Protein AF-A0ABD0KZR1-F1 (afdb_monomer_lite)

InterPro domains:
  IPR027417 P-loop containing nucleoside triphosphate hydrolase [G3DSA:3.40.50.300] (2-208)
  IPR027417 P-loop containing nucleoside triphosphate hydrolase [SSF52540] (37-206)
  IPR051135 Gal/GlcNAc/GalNAc Sulfotransferase [PTHR10704] (29-219)

Foldseek 3Di:
DDDPQCPQLVVQCVVPPDDVSNVVSVCSNVVVQVVDPDDDDDDDPDALVNVLVVVVVDVLAAEEAEAADLLLVLVLCCVVPVDPVVCLLVVLLVVQVRLLRSLVSLVVCCVVRPLRYAYAYLLVCLVPVQVVVCLVCVSNVHDCDPVNSVVSCQQADCLDDDPPSPDSRDNRSNCSSLVSLVVDDLVSLVSSCVSNVSVCLQQFADRDPDNVLSNPSVRDRGDDQVPHPRHSD

pLDDT: mean 92.56, std 7.91, range [42.38, 98.69]

Structure (mmCIF, N/CA/C/O backbone):
data_AF-A0ABD0KZR1-F1
#
_entry.id   AF-A0ABD0KZR1-F1
#
loop_
_atom_site.group_PDB
_atom_site.id
_atom_site.type_symbol
_atom_site.label_atom_id
_atom_site.label_alt_id
_atom_site.label_comp_id
_atom_site.label_asym_id
_atom_site.label_entity_id
_atom_site.label_seq_id
_atom_site.pdbx_PDB_ins_code
_atom_site.Cartn_x
_atom_site.Cartn_y
_atom_site.Cartn_z
_atom_site.occupancy
_atom_site.B_iso_or_equiv
_atom_site.auth_seq_id
_atom_site.auth_comp_id
_atom_site.auth_asym_id
_atom_site.auth_atom_id
_atom_site.pdbx_PDB_model_num
ATOM 1 N N . MET A 1 1 ? 9.312 0.168 12.686 1.00 42.38 1 MET A N 1
ATOM 2 C CA . MET A 1 1 ? 9.085 0.781 14.011 1.00 42.38 1 MET A CA 1
ATOM 3 C C . MET A 1 1 ? 7.947 0.044 14.691 1.00 42.38 1 MET A C 1
ATOM 5 O O . MET A 1 1 ? 6.920 -0.154 14.053 1.00 42.38 1 MET A O 1
ATOM 9 N N . SER A 1 2 ? 8.150 -0.410 15.926 1.00 53.56 2 SER A N 1
ATOM 10 C CA . SER A 1 2 ? 7.080 -0.908 16.798 1.00 53.56 2 SER A CA 1
ATOM 11 C C . SER A 1 2 ? 6.334 0.281 17.405 1.00 53.56 2 SER A C 1
ATOM 13 O O . SER A 1 2 ? 6.979 1.250 17.807 1.00 53.56 2 SER A O 1
ATOM 15 N N . SER A 1 3 ? 5.004 0.211 17.486 1.00 68.44 3 SER A N 1
ATOM 16 C CA . SER A 1 3 ? 4.207 1.209 18.211 1.00 68.44 3 SER A CA 1
ATOM 17 C C . SER A 1 3 ? 4.672 1.292 19.667 1.00 68.44 3 SER A C 1
ATOM 19 O O . SER A 1 3 ? 5.009 0.259 20.256 1.00 68.44 3 SER A O 1
ATOM 21 N N . GLU A 1 4 ? 4.647 2.479 20.274 1.00 75.44 4 GLU A N 1
ATOM 22 C CA . GLU A 1 4 ? 4.932 2.636 21.707 1.00 75.44 4 GLU A CA 1
ATOM 23 C C . GLU A 1 4 ? 4.040 1.736 22.561 1.00 75.44 4 GLU A C 1
ATOM 25 O O . GLU A 1 4 ? 4.525 1.064 23.469 1.00 75.44 4 GLU A O 1
ATOM 30 N N . THR A 1 5 ? 2.774 1.594 22.159 1.00 76.81 5 THR A N 1
ATOM 31 C CA . THR A 1 5 ? 1.780 0.724 22.805 1.00 76.81 5 THR A CA 1
ATOM 32 C C . THR A 1 5 ? 2.108 -0.770 22.724 1.00 76.81 5 THR A C 1
ATOM 34 O O . THR A 1 5 ? 1.522 -1.567 23.447 1.00 76.81 5 THR A O 1
ATOM 37 N N . THR A 1 6 ? 3.060 -1.170 21.874 1.00 85.31 6 THR A N 1
ATOM 38 C CA . THR A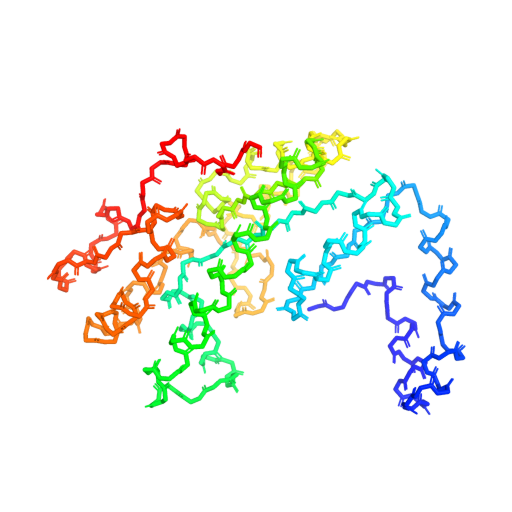 1 6 ? 3.496 -2.571 21.716 1.00 85.31 6 THR A CA 1
ATOM 39 C C . THR A 1 6 ? 4.868 -2.855 22.330 1.00 85.31 6 THR A C 1
ATOM 41 O O . THR A 1 6 ? 5.257 -4.020 22.413 1.00 85.31 6 THR A O 1
ATOM 44 N N . LYS A 1 7 ? 5.595 -1.828 22.804 1.00 88.31 7 LYS A N 1
ATOM 45 C CA . LYS A 1 7 ? 6.938 -1.983 23.396 1.00 88.31 7 LYS A CA 1
ATOM 46 C C . LYS A 1 7 ? 6.910 -2.916 24.611 1.00 88.31 7 LYS A C 1
ATOM 48 O O . LYS A 1 7 ? 7.727 -3.827 24.696 1.00 88.31 7 LYS A O 1
ATOM 53 N N . THR A 1 8 ? 5.940 -2.740 25.510 1.00 89.69 8 THR A N 1
ATOM 54 C CA . THR A 1 8 ? 5.793 -3.567 26.722 1.00 89.69 8 THR A CA 1
ATOM 55 C C . THR A 1 8 ? 5.528 -5.030 26.384 1.00 89.69 8 THR A C 1
ATOM 57 O O . THR A 1 8 ? 6.189 -5.916 26.928 1.00 89.69 8 THR A O 1
ATOM 60 N N . PHE A 1 9 ? 4.621 -5.283 25.436 1.00 91.12 9 PHE A N 1
ATOM 61 C CA . PHE A 1 9 ? 4.350 -6.633 24.949 1.00 91.12 9 PHE A CA 1
ATOM 62 C C . PHE A 1 9 ? 5.608 -7.270 24.356 1.00 91.12 9 PHE A C 1
ATOM 64 O O . PHE A 1 9 ? 5.956 -8.388 24.723 1.00 91.12 9 PHE A O 1
ATOM 71 N N . PHE A 1 10 ? 6.326 -6.545 23.493 1.00 90.12 10 PHE A N 1
ATOM 72 C CA . PHE A 1 10 ? 7.545 -7.048 22.863 1.00 90.12 10 PHE A CA 1
ATOM 73 C C . PHE A 1 10 ? 8.632 -7.389 23.891 1.00 90.12 10 PHE A C 1
ATOM 75 O O . PHE A 1 10 ? 9.218 -8.469 23.831 1.00 90.12 10 PHE A O 1
ATOM 82 N N . SER A 1 11 ? 8.863 -6.516 24.874 1.00 92.00 11 SER A N 1
ATOM 83 C CA . SER A 1 11 ? 9.823 -6.757 25.958 1.00 92.00 11 SER A CA 1
ATOM 84 C C . SER A 1 11 ? 9.442 -7.957 26.827 1.00 92.00 11 SER A C 1
ATOM 86 O O . SER A 1 11 ? 10.320 -8.712 27.242 1.00 92.00 11 SER A O 1
ATOM 88 N N . CYS A 1 12 ? 8.147 -8.154 27.089 1.00 92.38 12 CYS A N 1
ATOM 89 C CA . CYS A 1 12 ? 7.644 -9.328 27.796 1.00 92.38 12 CYS A CA 1
ATOM 90 C C . CYS A 1 12 ? 7.861 -10.607 26.969 1.00 92.38 12 CYS A C 1
ATOM 92 O O . CYS A 1 12 ? 8.470 -11.560 27.456 1.00 92.38 12 CYS A O 1
ATOM 94 N N . PHE A 1 13 ? 7.439 -10.602 25.701 1.00 92.62 13 PHE A N 1
ATOM 95 C CA . PHE A 1 13 ? 7.532 -11.757 24.806 1.00 92.62 13 PHE A CA 1
ATOM 96 C C . PHE A 1 13 ? 8.983 -12.176 24.550 1.00 92.62 13 PHE A C 1
ATOM 98 O O . PHE A 1 13 ? 9.292 -13.362 24.557 1.00 92.62 13 PHE A O 1
ATOM 105 N N . LYS A 1 14 ? 9.910 -11.220 24.408 1.00 92.75 14 LYS A N 1
ATOM 106 C CA . LYS A 1 14 ? 11.339 -11.516 24.219 1.00 92.75 14 LYS A CA 1
ATOM 107 C C . LYS A 1 14 ? 11.925 -12.357 25.364 1.00 92.75 14 LYS A C 1
ATOM 109 O O . LYS A 1 14 ? 12.832 -13.145 25.128 1.00 92.75 14 LYS A O 1
ATOM 114 N N . LYS A 1 15 ? 11.405 -12.208 26.588 1.00 93.44 15 LYS A N 1
ATOM 115 C CA . LYS A 1 15 ? 11.825 -12.989 27.766 1.00 93.44 15 LYS A CA 1
ATOM 116 C C . LYS A 1 15 ? 11.142 -14.358 27.857 1.00 93.44 15 LYS A C 1
ATOM 118 O O . LYS A 1 15 ? 11.599 -15.209 28.609 1.00 93.44 15 LYS A O 1
ATOM 123 N N . ARG A 1 16 ? 10.024 -14.550 27.151 1.00 91.75 16 ARG A N 1
ATOM 124 C CA . ARG A 1 16 ? 9.188 -15.757 27.181 1.00 91.75 16 ARG A CA 1
ATOM 125 C C . ARG A 1 16 ? 8.715 -16.063 25.754 1.00 91.75 16 ARG A C 1
ATOM 127 O O . ARG A 1 16 ? 7.573 -15.752 25.415 1.00 91.75 16 ARG A O 1
ATOM 134 N N . PRO A 1 17 ? 9.585 -16.596 24.883 1.00 88.75 17 PRO A N 1
ATOM 135 C CA . PRO A 1 17 ? 9.194 -16.902 23.515 1.00 88.75 17 PRO A CA 1
ATOM 136 C C . PRO A 1 17 ? 8.180 -18.056 23.470 1.00 88.75 17 PRO A C 1
ATOM 138 O O . PRO A 1 17 ? 8.085 -18.871 24.387 1.00 88.75 17 PRO A O 1
ATOM 141 N N . GLY A 1 18 ? 7.418 -18.130 22.380 1.00 90.94 18 GLY A N 1
ATOM 142 C CA . GLY A 1 18 ? 6.419 -19.176 22.151 1.00 90.94 18 GLY A CA 1
ATOM 143 C C . GLY A 1 18 ? 4.992 -18.804 22.570 1.00 90.94 18 GLY A C 1
ATOM 144 O O . GLY A 1 18 ? 4.694 -17.678 22.980 1.00 90.94 18 GLY A O 1
ATOM 145 N N . ILE A 1 19 ? 4.081 -19.766 22.415 1.00 91.75 19 ILE A N 1
ATOM 146 C CA . ILE A 1 19 ? 2.631 -19.557 22.572 1.00 91.75 19 ILE A CA 1
ATOM 147 C C . ILE A 1 19 ? 2.275 -19.209 24.021 1.00 91.75 19 ILE A C 1
ATOM 149 O O . ILE A 1 19 ? 1.583 -18.222 24.257 1.00 91.75 19 ILE A O 1
ATOM 153 N N . SER A 1 20 ? 2.797 -19.962 24.993 1.00 91.19 20 SER A N 1
ATOM 154 C CA . SER A 1 20 ? 2.537 -19.716 26.420 1.00 91.19 20 SER A CA 1
ATOM 155 C C . SER A 1 20 ? 2.978 -18.310 26.847 1.00 91.19 20 SER A C 1
ATOM 157 O O . SER A 1 20 ? 2.223 -17.569 27.477 1.00 91.19 20 SER A O 1
ATOM 159 N N . GLY A 1 21 ? 4.162 -17.878 26.407 1.00 91.19 21 GLY A N 1
ATOM 160 C CA . GLY A 1 21 ? 4.643 -16.528 26.678 1.00 91.19 21 GLY A CA 1
ATOM 161 C C . GLY A 1 21 ? 3.848 -15.441 25.957 1.00 91.19 21 GLY A C 1
ATOM 162 O O . GLY A 1 21 ? 3.567 -14.402 26.546 1.00 91.19 21 GLY A O 1
ATOM 163 N N . THR A 1 22 ? 3.386 -15.697 24.729 1.00 91.56 22 THR A N 1
ATOM 164 C CA . THR A 1 22 ? 2.463 -14.794 24.021 1.00 91.56 22 THR A CA 1
ATOM 165 C C . THR A 1 22 ? 1.181 -14.592 24.821 1.00 91.56 22 THR A C 1
ATOM 167 O O . THR A 1 22 ? 0.786 -13.449 25.043 1.00 91.56 22 THR A O 1
ATOM 170 N N . LEU A 1 23 ? 0.561 -15.675 25.300 1.00 93.56 23 LEU A N 1
ATOM 171 C CA . LEU A 1 23 ? -0.659 -15.615 26.108 1.00 93.56 23 LEU A CA 1
ATOM 172 C C . LEU A 1 23 ? -0.425 -14.871 27.426 1.00 93.56 23 LEU A C 1
ATOM 174 O O . LEU A 1 23 ? -1.216 -13.999 27.781 1.00 93.56 23 LEU A O 1
ATOM 178 N N . ALA A 1 24 ? 0.694 -15.136 28.103 1.00 93.81 24 ALA A N 1
ATOM 179 C CA . ALA A 1 24 ? 1.058 -14.445 29.339 1.00 93.81 24 ALA A CA 1
ATOM 180 C C . ALA A 1 24 ? 1.308 -12.939 29.130 1.00 93.81 24 ALA A C 1
ATOM 182 O O . ALA A 1 24 ? 0.985 -12.128 29.996 1.00 93.81 24 ALA A O 1
ATOM 183 N N . CYS A 1 25 ? 1.870 -12.549 27.983 1.00 94.19 25 CYS A N 1
ATOM 184 C CA . CYS A 1 25 ? 2.185 -11.156 27.672 1.00 94.19 25 CYS A CA 1
ATOM 185 C C . CYS A 1 25 ? 1.011 -10.392 27.044 1.00 94.19 25 CYS A C 1
ATOM 187 O O . CYS A 1 25 ? 0.976 -9.161 27.127 1.00 94.19 25 CYS A O 1
ATOM 189 N N . LEU A 1 26 ? 0.036 -11.085 26.446 1.00 92.69 26 LEU A N 1
ATOM 190 C CA . LEU A 1 26 ? -1.098 -10.498 25.725 1.00 92.69 26 LEU A CA 1
ATOM 191 C C . LEU A 1 26 ? -1.873 -9.427 26.519 1.00 92.69 26 LEU A C 1
ATOM 193 O O . LEU A 1 26 ? -2.200 -8.397 25.921 1.00 92.69 26 LEU A O 1
ATOM 197 N N . PRO A 1 27 ? -2.125 -9.561 27.839 1.00 93.19 27 PRO A N 1
ATOM 198 C CA . PRO A 1 27 ? -2.822 -8.528 28.605 1.00 93.19 27 PRO A CA 1
ATOM 199 C C . PRO A 1 27 ? -2.171 -7.140 28.525 1.00 93.19 27 PRO A C 1
ATOM 201 O O . PRO A 1 27 ? -2.887 -6.139 28.559 1.00 93.19 27 PRO A O 1
ATOM 204 N N . SER A 1 28 ? -0.841 -7.071 28.367 1.00 91.69 28 SER A N 1
ATOM 205 C CA . SER A 1 28 ? -0.089 -5.806 28.292 1.00 91.69 28 SER A CA 1
ATOM 206 C C . SER A 1 28 ? -0.425 -4.959 27.061 1.00 91.69 28 SER A C 1
ATOM 208 O O . SER A 1 28 ? -0.275 -3.742 27.108 1.00 91.69 28 SER A O 1
ATOM 210 N N . VAL A 1 29 ? -0.918 -5.579 25.983 1.00 91.50 29 VAL A N 1
ATOM 211 C CA . VAL A 1 29 ? -1.388 -4.880 24.776 1.00 91.50 29 VAL A CA 1
ATOM 212 C C . VAL A 1 29 ? -2.914 -4.913 24.654 1.00 91.50 29 VAL A C 1
ATOM 214 O O . VAL A 1 29 ? -3.516 -3.947 24.193 1.00 91.50 29 VAL A O 1
ATOM 217 N N . ALA A 1 30 ? -3.569 -5.979 25.128 1.00 91.12 30 ALA A N 1
ATOM 218 C CA . ALA A 1 30 ? -5.017 -6.131 25.020 1.00 91.12 30 ALA A CA 1
ATOM 219 C C . ALA A 1 30 ? -5.790 -5.116 25.876 1.00 91.12 30 ALA A C 1
ATOM 221 O O . ALA A 1 30 ? -6.785 -4.569 25.409 1.00 91.12 30 ALA A O 1
ATOM 222 N N . ARG A 1 31 ? -5.340 -4.831 27.108 1.00 90.81 31 ARG A N 1
ATOM 223 C CA . ARG A 1 31 ? -5.998 -3.847 27.989 1.00 90.81 31 ARG A CA 1
ATOM 224 C C . ARG A 1 31 ? -6.017 -2.431 27.394 1.00 90.81 31 ARG A C 1
ATOM 226 O O . ARG A 1 31 ? -7.115 -1.900 27.241 1.00 90.81 31 ARG A O 1
ATOM 233 N N . PRO A 1 32 ? -4.874 -1.824 27.006 1.00 90.75 32 PRO A N 1
ATOM 234 C CA . PRO A 1 32 ? -4.895 -0.492 26.403 1.00 90.75 32 PRO A CA 1
ATOM 235 C C . PRO A 1 32 ? -5.628 -0.474 25.056 1.00 90.75 32 PRO A C 1
ATOM 237 O O . PRO A 1 32 ? -6.304 0.502 24.757 1.00 90.75 32 PRO A O 1
ATOM 240 N N . CYS A 1 33 ? -5.563 -1.557 24.272 1.00 90.00 33 CYS A N 1
ATOM 241 C CA . CYS A 1 33 ? -6.327 -1.680 23.029 1.00 90.00 33 CYS A CA 1
ATOM 242 C C . CYS A 1 33 ? -7.845 -1.627 23.270 1.00 90.00 33 CYS A C 1
ATOM 244 O O . CYS A 1 33 ? -8.538 -0.876 22.592 1.00 90.00 33 CYS A O 1
ATOM 246 N N . ARG A 1 34 ? -8.361 -2.361 24.266 1.00 90.06 34 ARG A N 1
ATOM 247 C CA . ARG A 1 34 ? -9.795 -2.353 24.612 1.00 90.06 34 ARG A CA 1
ATOM 248 C C . ARG A 1 34 ? -10.264 -1.025 25.207 1.00 90.06 34 ARG A C 1
ATOM 250 O O . ARG A 1 34 ? -11.423 -0.672 25.034 1.00 90.06 34 ARG A O 1
ATOM 257 N N . ALA A 1 35 ? -9.387 -0.312 25.911 1.00 91.75 35 ALA A N 1
ATOM 258 C CA . ALA A 1 35 ? -9.699 0.993 26.491 1.00 91.75 35 ALA A CA 1
ATOM 259 C C . ALA A 1 35 ? -9.632 2.145 25.468 1.00 91.75 35 ALA A C 1
ATOM 261 O O . ALA A 1 35 ? -10.157 3.230 25.719 1.00 91.75 35 ALA A O 1
ATOM 262 N N . ALA A 1 36 ? -8.971 1.943 24.325 1.00 91.81 36 ALA A N 1
ATOM 263 C CA . ALA A 1 36 ? -8.816 2.973 23.310 1.00 91.81 36 ALA A CA 1
ATOM 264 C C . ALA A 1 36 ? -10.127 3.218 22.548 1.00 91.81 36 ALA A C 1
ATOM 266 O O . ALA A 1 36 ? -10.804 2.286 22.122 1.00 91.81 36 ALA A O 1
ATOM 267 N N . LYS A 1 37 ? -10.439 4.494 22.287 1.00 91.44 37 LYS A N 1
ATOM 268 C CA . LYS A 1 37 ? -11.583 4.885 21.441 1.00 91.44 37 LYS A CA 1
ATOM 269 C C . LYS A 1 37 ? -11.409 4.446 19.985 1.00 91.44 37 LYS A C 1
ATOM 271 O O . LYS A 1 37 ? -12.382 4.161 19.299 1.00 91.44 37 LYS A O 1
ATOM 276 N N . VAL A 1 38 ? -10.162 4.428 19.519 1.00 91.62 38 VAL A N 1
ATOM 277 C CA . VAL A 1 38 ? -9.772 4.050 18.161 1.00 91.62 38 VAL A CA 1
ATOM 278 C C . VAL A 1 38 ? -8.529 3.181 18.264 1.00 91.62 38 VAL A C 1
ATOM 280 O O . VAL A 1 38 ? -7.542 3.582 18.881 1.00 91.62 38 VAL A O 1
ATOM 283 N N . THR A 1 39 ? -8.565 2.010 17.635 1.00 92.94 39 THR A N 1
ATOM 284 C CA . THR A 1 39 ? -7.397 1.138 17.493 1.00 92.94 39 THR A CA 1
ATOM 285 C C . THR A 1 39 ? -7.037 1.034 16.018 1.00 92.94 39 THR A C 1
ATOM 287 O O . THR A 1 39 ? -7.884 0.698 15.195 1.00 92.94 39 THR A O 1
ATOM 290 N N . SER A 1 40 ? -5.771 1.280 15.684 1.00 92.56 40 SER A N 1
ATOM 291 C CA . SER A 1 40 ? -5.224 1.016 14.355 1.00 92.56 40 SER A CA 1
ATOM 292 C C . SER A 1 40 ? -4.153 -0.068 14.435 1.00 92.56 40 SER A C 1
ATOM 294 O O . SER A 1 40 ? -3.307 -0.078 15.331 1.00 92.56 40 SER A O 1
ATOM 296 N N . VAL A 1 41 ? -4.193 -1.009 13.492 1.00 91.88 41 VAL A N 1
ATOM 297 C CA . VAL A 1 41 ? -3.214 -2.094 13.392 1.00 91.88 41 VAL A CA 1
ATOM 298 C C . VAL A 1 41 ? -2.654 -2.101 11.980 1.00 91.88 41 VAL A C 1
ATOM 300 O O . VAL A 1 41 ? -3.388 -2.263 11.010 1.00 91.88 41 VAL A O 1
ATOM 303 N N . LYS A 1 42 ? -1.336 -1.929 11.864 1.00 90.81 42 LYS A N 1
ATOM 304 C CA . LYS A 1 42 ? -0.616 -2.039 10.595 1.00 90.81 42 LYS A CA 1
ATOM 305 C C . LYS A 1 42 ? 0.075 -3.395 10.518 1.00 90.81 42 LYS A C 1
ATOM 307 O O . LYS A 1 42 ? 0.908 -3.711 11.365 1.00 90.81 42 LYS A O 1
ATOM 312 N N . THR A 1 43 ? -0.199 -4.151 9.462 1.00 90.44 43 THR A N 1
ATOM 313 C CA . THR A 1 43 ? 0.435 -5.444 9.180 1.00 90.44 43 THR A CA 1
ATOM 314 C C . THR A 1 43 ? 0.964 -5.472 7.743 1.00 90.44 43 THR A C 1
ATOM 316 O O . THR A 1 43 ? 0.452 -4.781 6.870 1.00 90.44 43 THR A O 1
ATOM 319 N N . ILE A 1 44 ? 2.042 -6.228 7.503 1.00 84.50 44 ILE A N 1
ATOM 320 C CA . ILE A 1 44 ? 2.673 -6.383 6.170 1.00 84.50 44 ILE A CA 1
ATOM 321 C C . ILE A 1 44 ? 2.594 -7.826 5.635 1.00 84.50 44 ILE A C 1
ATOM 323 O O . ILE A 1 44 ? 2.785 -8.081 4.450 1.00 84.50 44 ILE A O 1
ATOM 327 N N . ARG A 1 45 ? 2.290 -8.792 6.509 1.00 83.69 45 ARG A N 1
ATOM 328 C CA . ARG A 1 45 ? 2.137 -10.224 6.196 1.00 83.69 45 ARG A CA 1
ATOM 329 C C . ARG A 1 45 ? 0.734 -10.691 6.574 1.00 83.69 45 ARG A C 1
ATOM 331 O O . ARG A 1 45 ? 0.568 -11.621 7.352 1.00 83.69 45 ARG A O 1
ATOM 338 N N . PHE A 1 46 ? -0.257 -9.955 6.088 1.00 90.38 46 PHE A N 1
ATOM 339 C CA . PHE A 1 46 ? -1.666 -10.213 6.338 1.00 90.38 46 PHE A CA 1
ATOM 340 C C . PHE A 1 46 ? -2.407 -10.163 5.007 1.00 90.38 46 PHE A C 1
ATOM 342 O O . PHE A 1 46 ? -2.221 -9.215 4.245 1.00 90.38 46 PHE A O 1
ATOM 349 N N . PHE A 1 47 ? -3.170 -11.208 4.714 1.00 94.88 47 PHE A N 1
ATOM 350 C CA . PHE A 1 47 ? -3.908 -11.361 3.462 1.00 94.88 47 PHE A CA 1
ATOM 351 C C . PHE A 1 47 ? -5.344 -10.859 3.621 1.00 94.88 47 PHE A C 1
ATOM 353 O O . PHE A 1 47 ? -5.922 -10.934 4.712 1.00 94.88 47 PHE A O 1
ATOM 360 N N . MET A 1 48 ? -5.976 -10.443 2.527 1.00 96.38 48 MET A N 1
ATOM 361 C CA . MET A 1 48 ? -7.372 -9.997 2.546 1.00 96.38 48 MET A CA 1
ATOM 362 C C . MET A 1 48 ? -8.332 -11.115 2.965 1.00 96.38 48 MET A C 1
ATOM 364 O O . MET A 1 48 ? -9.326 -10.844 3.632 1.00 96.38 48 MET A O 1
ATOM 368 N N . LYS A 1 49 ? -7.983 -12.388 2.728 1.00 95.38 49 LYS A N 1
ATOM 369 C CA . LYS A 1 49 ? -8.745 -13.539 3.251 1.00 95.38 49 LYS A CA 1
ATOM 370 C C . LYS A 1 49 ? -8.768 -13.592 4.784 1.00 95.38 49 LYS A C 1
ATOM 372 O O . LYS A 1 49 ? -9.738 -14.051 5.378 1.00 95.38 49 LYS A O 1
ATOM 377 N N . GLN A 1 50 ? -7.710 -13.125 5.447 1.00 95.25 50 GLN A N 1
ATOM 378 C CA . GLN A 1 50 ? -7.688 -13.009 6.909 1.00 95.25 50 GLN A CA 1
ATOM 379 C C . GLN A 1 50 ? -8.462 -11.766 7.362 1.00 95.25 50 GLN A C 1
ATOM 381 O O . GLN A 1 50 ? -9.177 -11.821 8.361 1.00 95.25 50 GLN A O 1
ATOM 386 N N . ALA A 1 51 ? -8.381 -10.670 6.598 1.00 95.38 51 ALA A N 1
ATOM 387 C CA . ALA A 1 51 ? -9.186 -9.472 6.831 1.00 95.38 51 ALA A CA 1
ATOM 388 C C . ALA A 1 51 ? -10.689 -9.774 6.757 1.00 95.38 51 ALA A C 1
ATOM 390 O O . ALA A 1 51 ? -11.448 -9.273 7.581 1.00 95.38 51 ALA A O 1
ATOM 391 N N . ALA A 1 52 ? -11.101 -10.658 5.845 1.00 95.75 52 ALA A N 1
ATOM 392 C CA . ALA A 1 52 ? -12.476 -11.126 5.706 1.00 95.75 52 ALA A CA 1
ATOM 393 C C . ALA A 1 52 ? -13.050 -11.665 7.018 1.00 95.75 52 ALA A C 1
ATOM 395 O O . ALA A 1 52 ? -14.187 -11.354 7.364 1.00 95.75 52 ALA A O 1
ATOM 396 N N . LYS A 1 53 ? -12.250 -12.434 7.769 1.00 95.69 53 LYS A N 1
ATOM 397 C CA . LYS A 1 53 ? -12.655 -12.951 9.077 1.00 95.69 53 LYS A CA 1
ATOM 398 C C . LYS A 1 53 ? -12.892 -11.814 10.071 1.00 95.69 53 LYS A C 1
ATOM 400 O O . LYS A 1 53 ? -13.938 -11.776 10.699 1.00 95.69 53 LYS A O 1
ATOM 405 N N . LEU A 1 54 ? -11.973 -10.851 10.152 1.00 95.00 54 LEU A N 1
ATOM 406 C CA . LEU A 1 54 ? -12.112 -9.706 11.062 1.00 95.00 54 LEU A CA 1
ATOM 407 C C . LEU A 1 54 ? -13.334 -8.843 10.731 1.00 95.00 54 LEU A C 1
ATOM 409 O O . LEU A 1 54 ? -14.070 -8.445 11.626 1.00 95.00 54 LEU A O 1
ATOM 413 N N . VAL A 1 55 ? -13.558 -8.568 9.444 1.00 96.12 55 VAL A N 1
ATOM 414 C CA . VAL A 1 55 ? -14.704 -7.773 8.984 1.00 96.12 55 VAL A CA 1
ATOM 415 C C . VAL A 1 55 ? -16.021 -8.503 9.265 1.00 96.12 55 VAL A C 1
ATOM 417 O O . VAL A 1 55 ? -16.998 -7.862 9.650 1.00 96.12 55 VAL A O 1
ATOM 420 N N . LYS A 1 56 ? -16.053 -9.832 9.114 1.00 95.81 56 LYS A N 1
ATOM 421 C CA . LYS A 1 56 ? -17.233 -10.652 9.412 1.00 95.81 56 LYS A CA 1
ATOM 422 C C . LYS A 1 56 ? -17.534 -10.724 10.913 1.00 95.81 56 LYS A C 1
ATOM 424 O O . LYS A 1 56 ? -18.697 -10.626 11.286 1.00 95.81 56 LYS A O 1
ATOM 429 N N . ASP A 1 57 ? -16.505 -10.898 11.739 1.00 96.44 57 ASP A N 1
ATOM 430 C CA . ASP A 1 57 ? -16.660 -11.177 13.171 1.00 96.44 57 ASP A CA 1
ATOM 431 C C . ASP A 1 57 ? -16.949 -9.911 13.998 1.00 96.44 57 ASP A C 1
ATOM 433 O O . ASP A 1 57 ? -17.626 -9.989 15.021 1.00 96.44 57 ASP A O 1
ATOM 437 N N . ASP A 1 58 ? -16.466 -8.739 13.570 1.00 94.81 58 ASP A N 1
ATOM 438 C CA . ASP A 1 58 ? -16.698 -7.470 14.268 1.00 94.81 58 ASP A CA 1
ATOM 439 C C . ASP A 1 58 ? -17.190 -6.396 13.287 1.00 94.81 58 ASP A C 1
ATOM 441 O O . ASP A 1 58 ? -16.410 -5.970 12.432 1.00 94.81 58 ASP A O 1
ATOM 445 N N . PRO A 1 59 ? -18.438 -5.893 13.407 1.00 93.56 59 PRO A N 1
ATOM 446 C CA . PRO A 1 59 ? -19.004 -4.891 12.503 1.00 93.56 59 PRO A CA 1
ATOM 447 C C . PRO A 1 59 ? -18.299 -3.526 12.549 1.00 93.56 59 PRO A C 1
ATOM 449 O O . PRO A 1 59 ? -18.458 -2.725 11.628 1.00 93.56 59 PRO A O 1
ATOM 452 N N . LYS A 1 60 ? -17.502 -3.247 13.585 1.00 93.50 60 LYS A N 1
ATOM 453 C CA . LYS A 1 60 ? -16.776 -1.977 13.746 1.00 93.50 60 LYS A CA 1
ATOM 454 C C . LYS A 1 60 ? -15.452 -1.954 12.987 1.00 93.50 60 LYS A C 1
ATOM 456 O O . LYS A 1 60 ? -14.883 -0.882 12.786 1.00 93.50 60 LYS A O 1
ATOM 461 N N . VAL A 1 61 ? -14.953 -3.111 12.546 1.00 96.00 61 VAL A N 1
ATOM 462 C CA . VAL A 1 61 ? -13.689 -3.190 11.805 1.00 96.00 61 VAL A CA 1
ATOM 463 C C . VAL A 1 61 ? -13.838 -2.529 10.435 1.00 96.00 61 VAL A C 1
ATOM 465 O O . VAL A 1 61 ? -14.760 -2.837 9.676 1.00 96.00 61 VAL A O 1
ATOM 468 N N . LYS A 1 62 ? -12.886 -1.660 10.100 1.00 97.12 62 LYS A N 1
ATOM 469 C CA . LYS A 1 62 ? -12.674 -1.130 8.752 1.00 97.12 62 LYS A CA 1
ATOM 470 C C . LYS A 1 62 ? -11.281 -1.520 8.271 1.00 97.12 62 LYS A C 1
ATOM 472 O O . LYS A 1 62 ? -10.339 -1.548 9.062 1.00 97.12 62 LYS A O 1
ATOM 477 N N . VAL A 1 63 ? -11.145 -1.825 6.984 1.00 97.25 63 VAL A N 1
ATOM 478 C CA . VAL A 1 63 ? -9.896 -2.307 6.381 1.00 97.25 63 VAL A CA 1
ATOM 479 C C . VAL A 1 63 ? -9.430 -1.340 5.303 1.00 97.25 63 VAL A C 1
ATOM 481 O O . VAL A 1 63 ? -10.151 -1.081 4.345 1.00 97.25 63 VAL A O 1
ATOM 484 N N . LEU A 1 64 ? -8.197 -0.850 5.435 1.00 97.00 64 LEU A N 1
ATOM 485 C CA . LEU A 1 64 ? -7.472 -0.189 4.353 1.00 97.00 64 LEU A CA 1
ATOM 486 C C . LEU A 1 64 ? -6.553 -1.212 3.672 1.00 97.00 64 LEU A C 1
ATOM 488 O O . LEU A 1 64 ? -5.541 -1.618 4.243 1.00 97.00 64 LEU A O 1
ATOM 492 N N . HIS A 1 65 ? -6.887 -1.601 2.447 1.00 97.12 65 HIS A N 1
ATOM 493 C CA . HIS A 1 65 ? -6.042 -2.410 1.575 1.00 97.12 65 HIS A CA 1
ATOM 494 C C . HIS A 1 65 ? -5.126 -1.486 0.757 1.00 97.12 65 HIS A C 1
ATOM 496 O O . HIS A 1 65 ? -5.538 -0.913 -0.252 1.00 97.12 65 HIS A O 1
ATOM 502 N N . LEU A 1 66 ? -3.892 -1.298 1.228 1.00 96.88 66 LEU A N 1
ATOM 503 C CA . LEU A 1 66 ? -2.911 -0.427 0.580 1.00 96.88 66 LEU A CA 1
ATOM 504 C C . LEU A 1 66 ? -2.065 -1.211 -0.431 1.00 96.88 66 LEU A C 1
ATOM 506 O O . LEU A 1 66 ? -1.296 -2.095 -0.053 1.00 96.88 66 LEU A O 1
ATOM 510 N N . LEU A 1 67 ? -2.177 -0.837 -1.699 1.00 96.88 67 LEU A N 1
ATOM 511 C CA . LEU A 1 67 ? -1.400 -1.367 -2.814 1.00 96.88 67 LEU A CA 1
ATOM 512 C C . LEU A 1 67 ? -0.161 -0.506 -3.060 1.00 96.88 67 LEU A C 1
ATOM 514 O O . LEU A 1 67 ? -0.120 0.666 -2.691 1.00 96.88 67 LEU A O 1
ATOM 518 N N . ARG A 1 68 ? 0.845 -1.072 -3.716 1.00 97.12 68 ARG A N 1
ATOM 519 C CA . ARG A 1 68 ? 2.030 -0.350 -4.184 1.00 97.12 68 ARG A CA 1
ATOM 520 C C . ARG A 1 68 ? 2.483 -0.956 -5.503 1.00 97.12 68 ARG A C 1
ATOM 522 O O . ARG A 1 68 ? 2.288 -2.156 -5.702 1.00 97.12 68 ARG A O 1
ATOM 529 N N . ASP A 1 69 ? 3.116 -0.157 -6.361 1.00 98.38 69 ASP A N 1
ATOM 530 C CA . ASP A 1 69 ? 3.643 -0.632 -7.639 1.00 98.38 69 ASP A CA 1
ATOM 531 C C . ASP A 1 69 ? 4.518 -1.883 -7.413 1.00 98.38 69 ASP A C 1
ATOM 533 O O . ASP A 1 69 ? 5.452 -1.835 -6.593 1.00 98.38 69 ASP A O 1
ATOM 537 N N . PRO A 1 70 ? 4.230 -3.014 -8.086 1.00 98.38 70 PRO A N 1
ATOM 538 C CA . PRO A 1 70 ? 4.995 -4.247 -7.923 1.00 98.38 70 PRO A CA 1
ATOM 539 C C . PRO A 1 70 ? 6.498 -4.067 -8.138 1.00 98.38 70 PRO A C 1
ATOM 541 O O . PRO A 1 70 ? 7.292 -4.622 -7.380 1.00 98.38 70 PRO A O 1
ATOM 544 N N . ARG A 1 71 ? 6.911 -3.220 -9.086 1.00 98.38 71 ARG A N 1
ATOM 545 C CA . ARG A 1 71 ? 8.329 -2.970 -9.394 1.00 98.38 71 ARG A CA 1
ATOM 546 C C . ARG A 1 71 ? 9.020 -2.244 -8.249 1.00 98.38 71 ARG A C 1
ATOM 548 O O . ARG A 1 71 ? 10.095 -2.646 -7.799 1.00 98.38 71 ARG A O 1
ATOM 555 N N . GLY A 1 72 ? 8.369 -1.210 -7.718 1.00 97.25 72 GLY A N 1
ATOM 556 C CA . GLY A 1 72 ? 8.848 -0.487 -6.541 1.00 97.25 72 GLY A CA 1
ATOM 557 C C . GLY A 1 72 ? 8.866 -1.349 -5.278 1.00 97.25 72 GLY A C 1
ATOM 558 O O . GLY A 1 72 ? 9.785 -1.237 -4.461 1.00 97.25 72 GLY A O 1
ATOM 559 N N . THR A 1 73 ? 7.878 -2.232 -5.130 1.00 97.19 73 THR A N 1
ATOM 560 C CA . THR A 1 73 ? 7.760 -3.148 -3.991 1.00 97.19 73 THR A CA 1
ATOM 561 C C . THR A 1 73 ? 8.861 -4.194 -4.007 1.00 97.19 73 THR A C 1
ATOM 563 O O . THR A 1 73 ? 9.639 -4.253 -3.056 1.00 97.19 73 THR A O 1
ATOM 566 N N . LEU A 1 74 ? 9.002 -4.942 -5.101 1.00 97.94 74 LEU A N 1
ATOM 567 C CA . LEU A 1 74 ? 10.022 -5.979 -5.249 1.00 97.94 74 LEU A CA 1
ATOM 568 C C . LEU A 1 74 ? 11.429 -5.391 -5.109 1.00 97.94 74 LEU A C 1
ATOM 570 O O . LEU A 1 74 ? 12.257 -5.942 -4.381 1.00 97.94 74 LEU A O 1
ATOM 574 N N . ARG A 1 75 ? 11.699 -4.217 -5.706 1.00 96.75 75 ARG A N 1
ATOM 575 C CA . ARG A 1 75 ? 12.995 -3.539 -5.531 1.00 96.75 75 ARG A CA 1
ATOM 576 C C . ARG A 1 75 ? 13.267 -3.199 -4.067 1.00 96.75 75 ARG A C 1
ATOM 578 O O . ARG A 1 75 ? 14.388 -3.375 -3.588 1.00 96.75 75 ARG A O 1
ATOM 585 N N . SER A 1 76 ? 12.248 -2.720 -3.354 1.00 94.06 76 SER A N 1
ATOM 586 C CA . SER A 1 76 ? 12.344 -2.416 -1.926 1.00 94.06 76 SER A CA 1
ATOM 587 C C . SER A 1 76 ? 12.610 -3.676 -1.101 1.00 94.06 76 SER A C 1
ATOM 589 O O . SER A 1 76 ? 13.480 -3.644 -0.236 1.00 94.06 76 SER A O 1
ATOM 591 N N . GLN A 1 77 ? 11.907 -4.775 -1.369 1.00 94.88 77 GLN A N 1
ATOM 592 C CA . GLN A 1 77 ? 12.055 -6.044 -0.652 1.00 94.88 77 GLN A CA 1
ATOM 593 C C . GLN A 1 77 ? 13.451 -6.650 -0.832 1.00 94.88 77 GLN A C 1
ATOM 595 O O . GLN A 1 77 ? 14.095 -7.025 0.148 1.00 94.88 77 GLN A O 1
ATOM 600 N N . ALA A 1 78 ? 13.973 -6.651 -2.059 1.00 95.12 78 ALA A N 1
ATOM 601 C CA . ALA A 1 78 ? 15.332 -7.113 -2.325 1.00 95.12 78 ALA A CA 1
ATOM 602 C C . ALA A 1 78 ? 16.394 -6.252 -1.624 1.00 95.12 78 ALA A C 1
ATOM 604 O O . ALA A 1 78 ? 17.371 -6.782 -1.102 1.00 95.12 78 ALA A O 1
ATOM 605 N N . SER A 1 79 ? 16.184 -4.931 -1.530 1.00 92.44 79 SER A N 1
ATOM 606 C CA . SER A 1 79 ? 17.120 -4.029 -0.834 1.00 92.44 79 SER A CA 1
ATOM 607 C C . SER A 1 79 ? 17.234 -4.284 0.675 1.00 92.44 79 SER A C 1
ATOM 609 O O . SER A 1 79 ? 18.205 -3.862 1.297 1.00 92.44 79 SER A O 1
ATOM 611 N N . VAL A 1 80 ? 16.258 -4.982 1.264 1.00 91.06 80 VAL A N 1
ATOM 612 C CA . VAL A 1 80 ? 16.258 -5.382 2.680 1.00 91.06 80 VAL A CA 1
ATOM 613 C C . VAL A 1 80 ? 16.390 -6.897 2.859 1.00 91.06 80 VAL A C 1
ATOM 615 O O . VAL A 1 80 ? 16.069 -7.407 3.930 1.00 91.06 80 VAL A O 1
ATOM 618 N N . ALA A 1 81 ? 16.875 -7.596 1.827 1.00 92.44 81 ALA A N 1
ATOM 619 C CA . ALA A 1 81 ? 17.128 -9.034 1.817 1.00 92.44 81 ALA A CA 1
ATOM 620 C C . ALA A 1 81 ? 15.898 -9.915 2.126 1.00 92.44 81 ALA A C 1
ATOM 622 O O . ALA A 1 81 ? 16.045 -11.009 2.663 1.00 92.44 81 ALA A O 1
ATOM 623 N N . GLU A 1 82 ? 14.682 -9.476 1.767 1.00 90.12 82 GLU A N 1
ATOM 624 C CA . GLU A 1 82 ? 13.494 -10.348 1.835 1.00 90.12 82 GLU A CA 1
ATOM 625 C C . GLU A 1 82 ? 13.532 -11.467 0.782 1.00 90.12 82 GLU A C 1
ATOM 627 O O . GLU A 1 82 ? 12.986 -12.541 1.016 1.00 90.12 82 GLU A O 1
ATOM 632 N N . PHE A 1 83 ? 14.194 -11.233 -0.353 1.00 95.44 83 PHE A N 1
ATOM 633 C CA . PHE A 1 83 ? 14.529 -12.251 -1.349 1.00 95.44 83 PHE A CA 1
ATOM 634 C C . PHE A 1 83 ? 15.803 -11.844 -2.108 1.00 95.44 83 PHE A C 1
ATOM 636 O O . PHE A 1 83 ? 16.229 -10.685 -2.053 1.00 95.44 83 PHE A O 1
ATOM 643 N N . LYS A 1 84 ? 16.426 -12.791 -2.818 1.00 95.12 84 LYS A N 1
ATOM 644 C CA . LYS A 1 84 ? 17.596 -12.522 -3.670 1.00 95.12 84 LYS A CA 1
ATOM 645 C C . LYS A 1 84 ? 17.131 -12.018 -5.034 1.00 95.12 84 LYS A C 1
ATOM 647 O O . LYS A 1 84 ? 16.345 -12.698 -5.679 1.00 95.12 84 LYS A O 1
ATOM 652 N N . TRP A 1 85 ? 17.656 -10.887 -5.511 1.00 95.25 85 TRP A N 1
ATOM 653 C CA . TRP A 1 85 ? 17.229 -10.295 -6.793 1.00 95.25 85 TRP A CA 1
ATOM 654 C C . TRP A 1 85 ? 17.382 -11.244 -7.992 1.00 95.25 85 TRP A C 1
ATOM 656 O O . TRP A 1 85 ? 16.572 -11.195 -8.905 1.00 95.25 85 TRP A O 1
ATOM 666 N N . ASN A 1 86 ? 18.338 -12.176 -7.958 1.00 95.19 86 ASN A N 1
ATOM 667 C CA . ASN A 1 86 ? 18.489 -13.198 -9.002 1.00 95.19 86 ASN A CA 1
ATOM 668 C C . ASN A 1 86 ? 17.267 -14.132 -9.130 1.00 95.19 86 ASN A C 1
ATOM 670 O O . ASN A 1 86 ? 17.096 -14.759 -10.167 1.00 95.19 86 ASN A O 1
ATOM 674 N N . ASP A 1 87 ? 16.408 -14.210 -8.107 1.00 96.81 87 ASP A N 1
ATOM 675 C CA . ASP A 1 87 ? 15.149 -14.967 -8.121 1.00 96.81 87 ASP A CA 1
ATOM 676 C C . ASP A 1 87 ? 13.938 -14.096 -8.524 1.00 96.81 87 ASP A C 1
ATOM 678 O O . ASP A 1 87 ? 12.786 -14.426 -8.239 1.00 96.81 87 ASP A O 1
ATOM 682 N N . LEU A 1 88 ? 14.169 -12.943 -9.168 1.00 98.19 88 LEU A N 1
ATOM 683 C CA . LEU A 1 88 ? 13.127 -11.959 -9.478 1.00 98.19 88 LEU A CA 1
ATOM 684 C C . LEU A 1 88 ? 11.927 -12.559 -10.217 1.00 98.19 88 LEU A C 1
ATOM 686 O O . LEU A 1 88 ? 10.789 -12.195 -9.921 1.00 98.19 88 LEU A O 1
ATOM 690 N N . ASN A 1 89 ? 12.154 -13.466 -11.167 1.00 98.31 89 ASN A N 1
ATOM 691 C CA . ASN A 1 89 ? 11.066 -14.060 -11.941 1.00 98.31 89 ASN A CA 1
ATOM 692 C C . ASN A 1 89 ? 10.094 -14.842 -11.039 1.00 98.31 89 ASN A C 1
ATOM 694 O O . ASN A 1 89 ? 8.892 -14.595 -11.062 1.00 98.31 89 ASN A O 1
ATOM 698 N N . ASN A 1 90 ? 10.603 -15.728 -10.183 1.00 98.19 90 ASN A N 1
ATOM 699 C CA . ASN A 1 90 ? 9.770 -16.486 -9.254 1.00 98.19 90 ASN A CA 1
ATOM 700 C C . ASN A 1 90 ? 9.155 -15.579 -8.173 1.00 98.19 90 ASN A C 1
ATOM 702 O O . ASN A 1 90 ? 7.953 -15.643 -7.912 1.00 98.19 90 ASN A O 1
ATOM 706 N N . ALA A 1 91 ? 9.952 -14.671 -7.600 1.00 98.19 91 ALA A N 1
ATOM 707 C CA . ALA A 1 91 ? 9.488 -13.731 -6.583 1.00 98.19 91 ALA A CA 1
ATOM 708 C C . ALA A 1 91 ? 8.352 -12.829 -7.096 1.00 98.19 91 ALA A C 1
ATOM 710 O O . ALA A 1 91 ? 7.365 -12.623 -6.390 1.00 98.19 91 ALA A O 1
ATOM 711 N N . SER A 1 92 ? 8.457 -12.323 -8.329 1.00 98.44 92 SER A N 1
ATOM 712 C CA . SER A 1 92 ? 7.423 -11.481 -8.943 1.00 98.44 92 SER A CA 1
ATOM 713 C C . SER A 1 92 ? 6.145 -12.253 -9.268 1.00 98.44 92 SER A C 1
ATOM 715 O O . SER A 1 92 ? 5.068 -11.722 -9.005 1.00 98.44 92 SER A O 1
ATOM 717 N N . ARG A 1 93 ? 6.235 -13.509 -9.731 1.00 98.56 93 ARG A N 1
ATOM 718 C CA . ARG A 1 93 ? 5.061 -14.388 -9.917 1.00 98.56 93 ARG A CA 1
ATOM 719 C C . ARG A 1 93 ? 4.309 -14.600 -8.611 1.00 98.56 93 ARG A C 1
ATOM 721 O O . ARG A 1 93 ? 3.137 -14.255 -8.516 1.00 98.56 93 ARG A O 1
ATOM 728 N N . LEU A 1 94 ? 5.000 -15.072 -7.572 1.00 97.94 94 LEU A N 1
ATOM 729 C CA . LEU A 1 94 ? 4.388 -15.326 -6.263 1.00 97.94 94 LEU A CA 1
ATOM 730 C C . LEU A 1 94 ? 3.798 -14.053 -5.645 1.00 97.94 94 LEU A C 1
ATOM 732 O O . LEU A 1 94 ? 2.721 -14.083 -5.044 1.00 97.94 94 LEU A O 1
ATOM 736 N N . PHE A 1 95 ? 4.498 -12.926 -5.791 1.00 97.81 95 PHE A N 1
ATOM 737 C CA . PHE A 1 95 ? 4.017 -11.632 -5.328 1.00 97.81 95 PHE A CA 1
ATOM 738 C C . PHE A 1 95 ? 2.736 -11.213 -6.059 1.00 97.81 95 PHE A C 1
ATOM 740 O O . PHE A 1 95 ? 1.754 -10.863 -5.404 1.00 97.81 95 PHE A O 1
ATOM 747 N N . CYS A 1 96 ? 2.714 -11.269 -7.390 1.00 98.44 96 CYS A N 1
ATOM 748 C CA . CYS A 1 96 ? 1.570 -10.804 -8.169 1.00 98.44 96 CYS A CA 1
ATOM 749 C C . CYS A 1 96 ? 0.372 -11.754 -8.109 1.00 98.44 96 CYS A C 1
ATOM 751 O O . CYS A 1 96 ? -0.750 -11.266 -7.987 1.00 98.44 96 CYS A O 1
ATOM 753 N N . ASP A 1 97 ? 0.585 -13.067 -8.010 1.00 98.19 97 ASP A N 1
ATOM 754 C CA . ASP A 1 97 ? -0.480 -14.034 -7.715 1.00 98.19 97 ASP A CA 1
ATOM 755 C C . ASP A 1 97 ? -1.143 -13.753 -6.364 1.00 98.19 97 ASP A C 1
ATOM 757 O O . ASP A 1 97 ? -2.369 -13.796 -6.226 1.00 98.19 97 ASP A O 1
ATOM 761 N N . ARG A 1 98 ? -0.336 -13.437 -5.344 1.00 97.06 98 ARG A N 1
ATOM 762 C CA . ARG A 1 98 ? -0.845 -13.057 -4.025 1.00 97.06 98 ARG A CA 1
ATOM 763 C C . ARG A 1 98 ? -1.655 -11.765 -4.101 1.00 97.06 98 ARG A C 1
ATOM 765 O O . ARG A 1 98 ? -2.776 -11.738 -3.601 1.00 97.06 98 ARG A O 1
ATOM 772 N N . VAL A 1 99 ? -1.095 -10.706 -4.693 1.00 97.88 99 VAL A N 1
ATOM 773 C CA . VAL A 1 99 ? -1.772 -9.403 -4.805 1.00 97.88 99 VAL A CA 1
ATOM 774 C C . VAL A 1 99 ? -3.075 -9.545 -5.587 1.00 97.88 99 VAL A C 1
ATOM 776 O O . VAL A 1 99 ? -4.087 -8.984 -5.181 1.00 97.88 99 VAL A O 1
ATOM 779 N N . TYR A 1 100 ? -3.087 -10.344 -6.654 1.00 97.94 100 TYR A N 1
ATOM 780 C CA . TYR A 1 100 ? -4.290 -10.625 -7.430 1.00 97.94 100 TYR A CA 1
ATOM 781 C C . TYR A 1 100 ? -5.389 -11.280 -6.581 1.00 97.94 100 TYR A C 1
ATOM 783 O O . TYR A 1 100 ? -6.528 -10.813 -6.580 1.00 97.94 100 TYR A O 1
ATOM 791 N N . ARG A 1 101 ? -5.054 -12.304 -5.786 1.00 97.81 101 ARG A N 1
ATOM 792 C CA . ARG A 1 101 ? -6.012 -12.936 -4.858 1.00 97.81 101 ARG A CA 1
ATOM 793 C C . ARG A 1 101 ? -6.506 -11.961 -3.787 1.00 97.81 101 ARG A C 1
ATOM 795 O O . ARG A 1 101 ? -7.689 -11.969 -3.454 1.00 97.81 101 ARG A O 1
ATOM 802 N N . ASP A 1 102 ? -5.619 -11.115 -3.262 1.00 97.62 102 ASP A N 1
ATOM 803 C CA . ASP A 1 102 ? -5.985 -10.093 -2.279 1.00 97.62 102 ASP A CA 1
ATOM 804 C C . ASP A 1 102 ? -6.920 -9.028 -2.889 1.00 97.62 102 ASP A C 1
ATOM 806 O O . ASP A 1 102 ? -7.854 -8.582 -2.222 1.00 97.62 102 ASP A O 1
ATOM 810 N N . LEU A 1 103 ? -6.734 -8.659 -4.162 1.00 97.31 103 LEU A N 1
ATOM 811 C CA . LEU A 1 103 ? -7.640 -7.769 -4.902 1.00 97.31 103 LEU A CA 1
ATOM 812 C C . LEU A 1 103 ? -9.031 -8.383 -5.075 1.00 97.31 103 LEU A C 1
ATOM 814 O O . LEU A 1 103 ? -10.016 -7.733 -4.734 1.00 97.31 103 LEU A O 1
ATOM 818 N N . GLN A 1 104 ? -9.114 -9.637 -5.531 1.00 97.06 104 GLN A N 1
ATOM 819 C CA . GLN A 1 104 ? -10.395 -10.338 -5.691 1.00 97.06 104 GLN A CA 1
ATOM 820 C C . GLN A 1 104 ? -11.169 -10.410 -4.370 1.00 97.06 104 GLN A C 1
ATOM 822 O O . GLN A 1 104 ? -12.375 -10.169 -4.321 1.00 97.06 104 GLN A O 1
ATOM 827 N N . GLU A 1 105 ? -10.471 -10.703 -3.275 1.00 97.56 105 GLU A N 1
ATOM 828 C CA . GLU A 1 105 ? -11.098 -10.766 -1.961 1.00 97.56 105 GLU A CA 1
ATOM 829 C C . GLU A 1 105 ? -11.504 -9.378 -1.448 1.00 97.56 105 GLU A C 1
ATO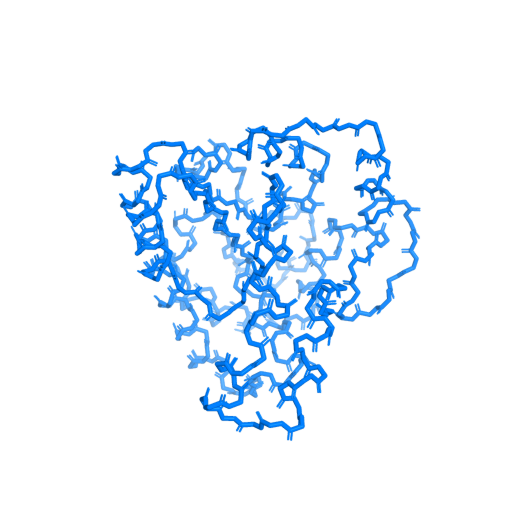M 831 O O . GLU A 1 105 ?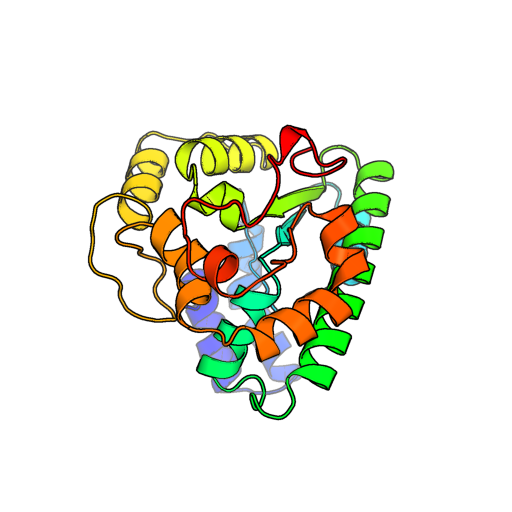 -12.570 -9.233 -0.851 1.00 97.56 105 GLU A O 1
ATOM 836 N N . ALA A 1 106 ? -10.707 -8.338 -1.711 1.00 97.06 106 ALA A N 1
ATOM 837 C CA . ALA A 1 106 ? -11.076 -6.964 -1.383 1.00 97.06 106 ALA A CA 1
ATOM 838 C C . ALA A 1 106 ? -12.341 -6.514 -2.129 1.00 97.06 106 ALA A C 1
ATOM 840 O O . ALA A 1 106 ? -13.219 -5.914 -1.514 1.00 97.06 106 ALA A O 1
ATOM 841 N N . GLU A 1 107 ? -12.454 -6.824 -3.423 1.00 95.88 107 GLU A N 1
ATOM 842 C CA . GLU A 1 107 ? -13.650 -6.560 -4.234 1.00 95.88 107 GLU A CA 1
ATOM 843 C C . GLU A 1 107 ? -14.875 -7.277 -3.656 1.00 95.88 107 GLU A C 1
ATOM 845 O O . GLU A 1 107 ? -15.888 -6.640 -3.368 1.00 95.88 107 GLU A O 1
ATOM 850 N N . ARG A 1 108 ? -14.751 -8.579 -3.369 1.00 96.69 108 ARG A N 1
ATOM 851 C CA . ARG A 1 108 ? -15.819 -9.375 -2.750 1.00 96.69 108 ARG A CA 1
ATOM 852 C C . ARG A 1 108 ? -16.278 -8.782 -1.415 1.00 96.69 108 ARG A C 1
ATOM 854 O O . ARG A 1 108 ? -17.476 -8.692 -1.149 1.00 96.69 108 ARG A O 1
ATOM 861 N N . LEU A 1 109 ? -15.338 -8.373 -0.562 1.00 96.94 109 LEU A N 1
ATOM 862 C CA . LEU A 1 109 ? -15.654 -7.787 0.742 1.00 96.94 109 LEU A CA 1
ATOM 863 C C . LEU A 1 109 ? -16.291 -6.404 0.633 1.00 96.94 109 LEU A C 1
ATOM 865 O O . LEU A 1 109 ? -17.137 -6.091 1.464 1.00 96.94 109 LEU A O 1
ATOM 869 N N . LYS A 1 110 ? -15.939 -5.593 -0.369 1.00 96.00 110 LYS A N 1
ATOM 870 C CA . LYS A 1 110 ? -16.623 -4.315 -0.616 1.00 96.00 110 LYS A CA 1
ATOM 871 C C . LYS A 1 110 ? -18.091 -4.513 -0.955 1.00 96.00 110 LYS A C 1
ATOM 873 O O . LYS A 1 110 ? -18.924 -3.777 -0.437 1.00 96.00 110 LYS A O 1
ATOM 878 N N . THR A 1 111 ? -18.406 -5.518 -1.771 1.00 95.44 111 THR A N 1
ATOM 879 C CA . THR A 1 111 ?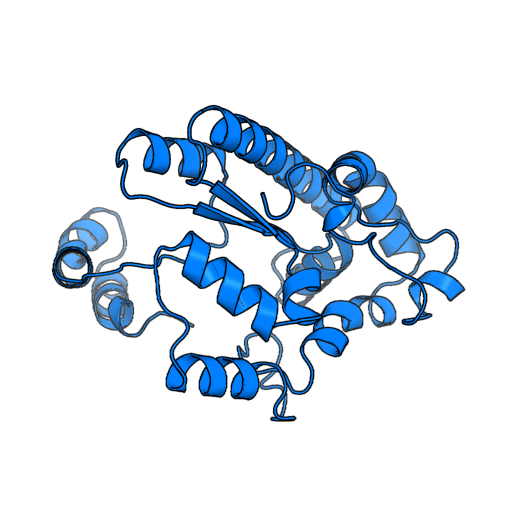 -19.794 -5.856 -2.109 1.00 95.44 111 THR A CA 1
ATOM 880 C C . THR A 1 111 ? -20.568 -6.351 -0.888 1.00 95.44 111 THR A C 1
ATOM 882 O O . THR A 1 111 ? -21.698 -5.930 -0.670 1.00 95.44 111 THR A O 1
ATOM 885 N N . LEU A 1 112 ? -19.967 -7.220 -0.070 1.00 96.31 112 LEU A N 1
ATOM 886 C CA . LEU A 1 112 ? -20.637 -7.791 1.106 1.00 96.31 112 LEU A CA 1
ATOM 887 C C . LEU A 1 112 ? -20.728 -6.834 2.296 1.00 96.31 112 LEU A C 1
ATOM 889 O O . LEU A 1 112 ? -21.642 -6.947 3.109 1.00 96.31 112 LEU A O 1
ATOM 893 N N . PHE A 1 113 ? -19.773 -5.915 2.417 1.00 96.19 113 PHE A N 1
ATOM 894 C CA . PHE A 1 113 ? -19.654 -4.988 3.535 1.00 96.19 113 PHE A CA 1
ATOM 895 C C . PHE A 1 113 ? -19.382 -3.560 3.029 1.00 96.19 113 PHE A C 1
ATOM 897 O O . PHE A 1 113 ? -18.273 -3.037 3.221 1.00 96.19 113 PHE A O 1
ATOM 904 N N . PRO A 1 114 ? -20.373 -2.909 2.388 1.00 94.75 114 PRO A N 1
ATOM 905 C CA . PRO A 1 114 ? -20.209 -1.564 1.843 1.00 94.75 114 PRO A CA 1
ATOM 906 C C . PRO A 1 114 ? -19.691 -0.571 2.892 1.00 94.75 114 PRO A C 1
ATOM 908 O O . PRO A 1 114 ? -20.123 -0.574 4.045 1.00 94.75 114 PRO A O 1
ATOM 911 N N . GLY A 1 115 ? -18.722 0.266 2.508 1.00 94.69 115 GLY A N 1
ATOM 912 C CA . GLY A 1 115 ? -18.123 1.272 3.395 1.00 94.69 115 GLY A CA 1
ATOM 913 C C . GLY A 1 115 ? -17.163 0.729 4.465 1.00 94.69 115 GLY A C 1
ATOM 914 O O . GLY A 1 115 ? -16.715 1.492 5.326 1.00 94.69 115 GLY A O 1
ATOM 915 N N . ARG A 1 116 ? -16.822 -0.570 4.436 1.00 96.25 116 ARG A N 1
ATOM 916 C CA . ARG A 1 116 ? -15.915 -1.199 5.419 1.00 96.25 116 ARG A CA 1
ATOM 917 C C . ARG A 1 116 ? -14.555 -1.606 4.867 1.00 96.25 116 ARG A C 1
ATOM 919 O O . ARG A 1 116 ? -13.650 -1.884 5.653 1.00 96.25 116 ARG A O 1
ATOM 926 N N . VAL A 1 117 ? -14.374 -1.595 3.550 1.00 97.31 117 VAL A N 1
ATOM 927 C CA . VAL A 1 117 ? -13.091 -1.879 2.897 1.00 97.31 117 VAL A CA 1
ATOM 928 C C . VAL A 1 117 ? -12.766 -0.764 1.916 1.00 97.31 117 VAL A C 1
ATOM 930 O O . VAL A 1 117 ? -13.527 -0.522 0.989 1.00 97.31 117 VAL A O 1
ATOM 933 N N . LEU A 1 118 ? -11.613 -0.126 2.090 1.00 96.69 118 LEU A N 1
ATOM 934 C CA . LEU A 1 118 ? -11.068 0.869 1.173 1.00 96.69 118 LEU A CA 1
ATOM 935 C C . LEU A 1 118 ? -9.811 0.299 0.519 1.00 96.69 118 LEU A C 1
ATOM 937 O O . LEU A 1 118 ? -8.922 -0.183 1.218 1.00 96.69 118 LEU A O 1
ATOM 941 N N . THR A 1 119 ? -9.705 0.367 -0.808 1.00 97.00 119 THR A N 1
ATOM 942 C CA . THR A 1 119 ? -8.465 0.012 -1.525 1.00 97.00 119 THR A CA 1
ATOM 943 C C . THR A 1 119 ? -7.870 1.255 -2.154 1.00 97.00 119 THR A C 1
ATOM 945 O O . THR A 1 119 ? -8.577 1.989 -2.840 1.00 97.00 119 THR A O 1
ATOM 948 N N . ALA A 1 120 ? -6.581 1.482 -1.922 1.00 96.44 120 ALA A N 1
ATOM 949 C CA . ALA A 1 120 ? -5.874 2.663 -2.403 1.00 96.44 120 ALA A CA 1
ATOM 950 C C . ALA A 1 120 ? -4.441 2.306 -2.804 1.00 96.44 120 ALA A C 1
ATOM 952 O O . ALA A 1 120 ? -3.876 1.338 -2.290 1.00 96.44 120 ALA A O 1
ATOM 953 N N . ARG A 1 121 ? -3.835 3.102 -3.689 1.00 96.81 121 ARG A N 1
ATOM 954 C CA . ARG A 1 121 ? -2.421 2.954 -4.052 1.00 96.81 121 ARG A CA 1
ATOM 955 C C . ARG A 1 121 ? -1.555 3.885 -3.217 1.00 96.81 121 ARG A C 1
ATOM 957 O O . ARG A 1 121 ? -1.913 5.029 -2.940 1.00 96.81 121 ARG A O 1
ATOM 964 N N . TYR A 1 122 ? -0.376 3.400 -2.864 1.00 96.50 122 TYR A N 1
ATOM 965 C CA . TYR A 1 122 ? 0.673 4.185 -2.234 1.00 96.50 122 TYR A CA 1
ATOM 966 C C . TYR A 1 122 ? 1.087 5.378 -3.103 1.00 96.50 122 TYR A C 1
ATOM 968 O O . TYR A 1 122 ? 1.415 6.433 -2.574 1.00 96.50 122 TYR A O 1
ATOM 976 N N . GLU A 1 123 ? 1.056 5.239 -4.426 1.00 96.56 123 GLU A N 1
ATOM 977 C CA . GLU A 1 123 ? 1.435 6.313 -5.338 1.00 96.56 123 GLU A CA 1
ATOM 978 C C . GLU A 1 123 ? 0.401 7.451 -5.368 1.00 96.56 123 GLU A C 1
ATOM 980 O O . GLU A 1 123 ? 0.796 8.612 -5.474 1.00 96.56 123 GLU A O 1
ATOM 985 N N . ASP A 1 124 ? -0.892 7.149 -5.183 1.00 95.56 124 ASP A N 1
ATOM 986 C CA . ASP A 1 124 ? -1.924 8.181 -5.005 1.00 95.56 124 ASP A CA 1
ATOM 987 C C . ASP A 1 124 ? -1.683 8.954 -3.697 1.00 95.56 124 ASP A C 1
ATOM 989 O O . ASP A 1 124 ? -1.724 10.181 -3.692 1.00 95.56 124 ASP A O 1
ATOM 993 N N . LEU A 1 125 ? -1.338 8.242 -2.610 1.00 94.69 125 LEU A N 1
ATOM 994 C CA . LEU A 1 125 ? -0.945 8.847 -1.326 1.00 94.69 125 LEU A CA 1
ATOM 995 C C . LEU A 1 125 ? 0.238 9.780 -1.494 1.00 94.69 125 LEU A C 1
ATOM 997 O O . LEU A 1 125 ? 0.220 10.907 -1.024 1.00 94.69 125 LEU A O 1
ATOM 1001 N N . ALA A 1 126 ? 1.289 9.283 -2.133 1.00 94.56 126 ALA A N 1
ATOM 1002 C CA . ALA A 1 126 ? 2.527 10.018 -2.286 1.00 94.56 126 ALA A CA 1
ATOM 1003 C C . ALA A 1 126 ? 2.377 11.246 -3.194 1.00 94.56 126 ALA A C 1
ATOM 1005 O O . ALA A 1 126 ? 3.156 12.182 -3.063 1.00 94.56 126 ALA A O 1
ATOM 1006 N N . THR A 1 127 ? 1.410 11.235 -4.114 1.00 93.69 127 THR A N 1
ATOM 1007 C CA . THR A 1 127 ? 1.150 12.360 -5.020 1.00 93.69 127 THR A CA 1
ATOM 1008 C C . THR A 1 127 ? 0.367 13.469 -4.324 1.00 93.69 127 THR A C 1
ATOM 1010 O O . THR A 1 127 ? 0.738 14.631 -4.454 1.00 93.69 127 THR A O 1
ATOM 1013 N N . ASP A 1 128 ? -0.665 13.123 -3.549 1.00 93.94 128 ASP A N 1
ATOM 1014 C CA . ASP A 1 128 ? -1.431 14.088 -2.752 1.00 93.94 128 ASP A CA 1
ATOM 1015 C C . ASP A 1 128 ? -1.678 13.561 -1.324 1.00 93.94 128 ASP A C 1
ATOM 1017 O O . ASP A 1 128 ? -2.739 12.998 -1.019 1.00 93.94 128 ASP A O 1
ATOM 1021 N N . PRO A 1 129 ? -0.694 13.730 -0.418 1.00 94.31 129 PRO A N 1
ATOM 1022 C CA . PRO A 1 129 ? -0.786 13.206 0.940 1.00 94.31 129 PRO A CA 1
ATOM 1023 C C . PRO A 1 129 ? -1.930 13.810 1.750 1.00 94.31 129 PRO A C 1
ATOM 1025 O O . PRO A 1 129 ? -2.479 13.140 2.626 1.00 94.31 129 PRO A O 1
ATOM 1028 N N . MET A 1 130 ? -2.287 15.067 1.470 1.00 94.50 130 MET A N 1
ATOM 1029 C CA . MET A 1 130 ? -3.302 15.795 2.226 1.00 94.50 130 MET A CA 1
ATOM 1030 C C . MET A 1 130 ? -4.698 15.309 1.850 1.00 94.50 130 MET A C 1
ATOM 1032 O O . MET A 1 130 ? -5.451 14.912 2.743 1.00 94.50 130 MET A O 1
ATOM 1036 N N . ALA A 1 131 ? -5.014 15.240 0.552 1.00 93.81 131 ALA A N 1
ATOM 1037 C CA . ALA A 1 131 ? -6.290 14.694 0.095 1.00 93.81 131 ALA A CA 1
ATOM 1038 C C . ALA A 1 131 ? -6.432 13.208 0.466 1.00 93.81 131 ALA A C 1
ATOM 1040 O O . ALA A 1 131 ? -7.504 12.769 0.893 1.00 93.81 131 ALA A O 1
ATOM 1041 N N . PHE A 1 132 ? -5.339 12.435 0.377 1.00 94.00 132 PHE A N 1
ATOM 1042 C CA . PHE A 1 132 ? -5.322 11.042 0.826 1.00 94.00 132 PHE A CA 1
ATOM 1043 C C . PHE A 1 132 ? -5.676 10.929 2.310 1.00 94.00 132 PHE A C 1
ATOM 1045 O O . PHE A 1 132 ? -6.533 10.125 2.685 1.00 94.00 132 PHE A O 1
ATOM 1052 N N . ALA A 1 133 ? -4.994 11.697 3.166 1.00 95.19 133 ALA A N 1
ATOM 1053 C CA . ALA A 1 133 ? -5.171 11.631 4.612 1.00 95.19 133 ALA A CA 1
ATOM 1054 C C . ALA A 1 133 ? -6.585 12.045 5.029 1.00 95.19 133 ALA A C 1
ATOM 1056 O O . ALA A 1 133 ? -7.180 11.377 5.875 1.00 95.19 133 ALA A O 1
ATOM 1057 N N . GLU A 1 134 ? -7.142 13.082 4.401 1.00 95.50 134 GLU A N 1
ATOM 1058 C CA . GLU A 1 134 ? -8.525 13.499 4.628 1.00 95.50 134 GLU A CA 1
ATOM 1059 C C . GLU A 1 134 ? -9.500 12.370 4.293 1.00 95.50 134 GLU A C 1
ATOM 1061 O O . GLU A 1 134 ? -10.258 11.932 5.158 1.00 95.50 134 GLU A O 1
ATOM 1066 N N . LYS A 1 135 ? -9.401 11.806 3.084 1.00 94.44 135 LYS A N 1
ATOM 1067 C CA . LYS A 1 135 ? -10.272 10.712 2.641 1.00 94.44 135 LYS A CA 1
ATOM 1068 C C . LYS A 1 135 ? -10.139 9.462 3.511 1.00 94.44 135 LYS A C 1
ATOM 1070 O O . LYS A 1 135 ? -11.145 8.826 3.829 1.00 94.44 135 LYS A O 1
ATOM 1075 N N . LEU A 1 136 ? -8.920 9.111 3.926 1.00 95.25 136 LEU A N 1
ATOM 1076 C CA . LEU A 1 136 ? -8.677 7.985 4.828 1.00 95.25 136 LEU A CA 1
ATOM 1077 C C . LEU A 1 136 ? -9.325 8.209 6.200 1.00 95.25 136 LEU A C 1
ATOM 1079 O O . LEU A 1 136 ? -9.943 7.291 6.742 1.00 95.25 136 LEU A O 1
ATOM 1083 N N . LEU A 1 137 ? -9.177 9.402 6.778 1.00 95.44 137 LEU A N 1
ATOM 1084 C CA . LEU A 1 137 ? -9.758 9.712 8.082 1.00 95.44 137 LEU A CA 1
ATOM 1085 C C . LEU A 1 137 ? -11.286 9.756 8.005 1.00 95.44 137 LEU A C 1
ATOM 1087 O O . LEU A 1 137 ? -11.932 9.138 8.849 1.00 95.44 137 LEU A O 1
ATOM 1091 N N . THR A 1 138 ? -11.865 10.334 6.948 1.00 95.38 138 THR A N 1
ATOM 1092 C CA . THR A 1 138 ? -13.310 10.265 6.685 1.00 95.38 138 THR A CA 1
ATOM 1093 C C . THR A 1 138 ? -13.787 8.818 6.578 1.00 95.38 138 THR A C 1
ATOM 1095 O O . THR A 1 138 ? -14.750 8.440 7.247 1.00 95.38 138 THR A O 1
ATOM 1098 N N . PHE A 1 139 ? -13.081 7.969 5.821 1.00 95.94 139 PHE A N 1
ATOM 1099 C CA . PHE A 1 139 ? -13.376 6.536 5.757 1.00 95.94 139 PHE A CA 1
ATOM 1100 C C . PHE A 1 139 ? -13.323 5.885 7.144 1.00 95.94 139 PHE A C 1
ATOM 1102 O O . PHE A 1 139 ? -14.197 5.088 7.472 1.00 95.94 139 PHE A O 1
ATOM 1109 N N . ALA A 1 140 ? -12.362 6.250 7.992 1.00 94.88 140 ALA A N 1
ATOM 1110 C CA . ALA A 1 140 ? -12.252 5.747 9.360 1.00 94.88 140 ALA A CA 1
ATOM 1111 C C . ALA A 1 140 ? -13.289 6.344 10.339 1.00 94.88 140 ALA A C 1
ATOM 1113 O O . ALA A 1 140 ? -13.393 5.857 11.462 1.00 94.88 140 ALA A O 1
ATOM 1114 N N . GLY A 1 141 ? -14.076 7.347 9.932 1.00 94.81 141 GLY A N 1
ATOM 1115 C CA . GLY A 1 141 ? -14.993 8.077 10.816 1.00 94.81 141 GLY A CA 1
ATOM 1116 C C . GLY A 1 141 ? -14.274 9.030 11.777 1.00 94.81 141 GLY A C 1
ATOM 1117 O O . GLY A 1 141 ? -14.719 9.222 12.905 1.00 94.81 141 GLY A O 1
ATOM 1118 N N . LEU A 1 142 ? -13.133 9.580 11.358 1.00 95.00 142 LEU A N 1
ATOM 1119 C CA . LEU A 1 142 ? -12.263 10.448 12.147 1.00 95.00 142 LEU A CA 1
ATOM 1120 C C . LEU A 1 142 ? -12.126 11.826 11.496 1.00 95.00 142 LEU A C 1
ATOM 1122 O O . LEU A 1 142 ? -12.139 11.961 10.275 1.00 95.00 142 LEU A O 1
ATOM 1126 N N . THR A 1 143 ? -11.920 12.851 12.320 1.00 95.25 143 THR A N 1
ATOM 1127 C CA . THR A 1 143 ? -11.703 14.225 11.855 1.00 95.25 143 THR A CA 1
ATOM 1128 C C . THR A 1 143 ? -10.235 14.467 11.515 1.00 95.25 143 THR A C 1
ATOM 1130 O O . THR A 1 143 ? -9.346 14.177 12.323 1.00 95.25 143 THR A O 1
ATOM 1133 N N . PHE A 1 144 ? -9.966 15.084 10.362 1.00 95.50 144 PHE A N 1
ATOM 1134 C CA . PHE A 1 144 ? -8.622 15.533 10.002 1.00 95.50 144 PHE A CA 1
ATOM 1135 C C . PHE A 1 144 ? -8.285 16.868 10.675 1.00 95.50 144 PHE A C 1
ATOM 1137 O O . PHE A 1 144 ? -8.416 17.942 10.092 1.00 95.50 144 PHE A O 1
ATOM 1144 N N . SER A 1 145 ? -7.903 16.797 11.950 1.00 95.12 145 SER A N 1
ATOM 1145 C CA . SER A 1 145 ? -7.614 17.982 12.762 1.00 95.12 145 SER A CA 1
ATOM 1146 C C . SER A 1 145 ? -6.414 18.786 12.232 1.00 95.12 145 SER A C 1
ATOM 1148 O O . SER A 1 145 ? -5.521 18.203 11.611 1.00 95.12 145 SER A O 1
ATOM 1150 N N . PRO A 1 146 ? -6.320 20.097 12.536 1.00 95.94 146 PRO A N 1
ATOM 1151 C CA . PRO A 1 146 ? -5.169 20.922 12.154 1.00 95.94 146 PRO A CA 1
ATOM 1152 C C . PRO A 1 146 ? -3.823 20.310 12.571 1.00 95.94 146 PRO A C 1
ATOM 1154 O O . PRO A 1 146 ? -2.920 20.177 11.757 1.00 95.94 146 PRO A O 1
ATOM 1157 N N . LYS A 1 147 ? -3.732 19.779 13.798 1.00 94.44 147 LYS A N 1
ATOM 1158 C CA . LYS A 1 147 ? -2.522 19.100 14.288 1.00 94.44 147 LYS A CA 1
ATOM 1159 C C . LYS A 1 147 ? -2.130 17.882 13.440 1.00 94.44 147 LYS A C 1
ATOM 1161 O O . LYS A 1 147 ? -0.944 17.622 13.246 1.00 94.44 147 LYS A O 1
ATOM 1166 N N . LEU A 1 148 ? -3.107 17.103 12.968 1.00 92.75 148 LEU A N 1
ATOM 1167 C CA . LEU A 1 148 ? -2.838 15.972 12.078 1.00 92.75 148 LEU A CA 1
ATOM 1168 C C . LEU A 1 148 ? -2.445 16.446 10.679 1.00 92.75 148 LEU A C 1
ATOM 1170 O O . LEU A 1 148 ? -1.555 15.843 10.086 1.00 92.75 148 LEU A O 1
ATOM 1174 N N . ARG A 1 149 ? -3.066 17.516 10.172 1.00 93.94 149 ARG A N 1
ATOM 1175 C CA . ARG A 1 149 ? -2.706 18.150 8.895 1.00 93.94 149 ARG A CA 1
ATOM 1176 C C . ARG A 1 149 ? -1.244 18.591 8.899 1.00 93.94 149 ARG A C 1
ATOM 1178 O O . ARG A 1 149 ? -0.489 18.166 8.028 1.00 93.94 149 ARG A O 1
ATOM 1185 N N . ASP A 1 150 ? -0.830 19.314 9.937 1.00 93.31 150 ASP A N 1
ATOM 1186 C CA . ASP A 1 150 ? 0.557 19.755 10.116 1.00 93.31 150 ASP A CA 1
ATOM 1187 C C . ASP A 1 150 ? 1.518 18.567 10.205 1.00 93.31 150 ASP A C 1
ATOM 1189 O O . ASP A 1 150 ? 2.589 18.572 9.599 1.00 93.31 150 ASP A O 1
ATOM 1193 N N . TYR A 1 151 ? 1.132 17.515 10.937 1.00 92.69 151 TYR A N 1
ATOM 1194 C CA . TYR A 1 151 ? 1.942 16.306 11.051 1.00 92.69 151 TYR A CA 1
ATOM 1195 C C . TYR A 1 151 ? 2.116 15.595 9.705 1.00 92.69 151 TYR A C 1
ATOM 1197 O O . TYR A 1 151 ? 3.242 15.234 9.364 1.00 92.69 151 TYR A O 1
ATOM 1205 N N . VAL A 1 152 ? 1.035 15.407 8.937 1.00 92.88 152 VAL A N 1
ATOM 1206 C CA . VAL A 1 152 ? 1.081 14.777 7.608 1.00 92.88 152 VAL A CA 1
ATOM 1207 C C . VAL A 1 152 ? 1.978 15.590 6.685 1.00 92.88 152 VAL A C 1
ATOM 1209 O O . VAL A 1 152 ? 2.957 15.045 6.179 1.00 92.88 152 VAL A O 1
ATOM 1212 N N . TRP A 1 153 ? 1.727 16.896 6.559 1.00 91.31 153 TRP A N 1
ATOM 1213 C CA . TRP A 1 153 ? 2.550 17.785 5.739 1.00 91.31 153 TRP A CA 1
ATOM 1214 C C . TRP A 1 153 ? 4.029 17.719 6.139 1.00 91.31 153 TRP A C 1
ATOM 1216 O O . TRP A 1 153 ? 4.909 17.551 5.287 1.00 91.31 153 TRP A O 1
ATOM 1226 N N . LYS A 1 154 ? 4.309 17.744 7.449 1.00 89.25 154 LYS A N 1
ATOM 1227 C CA . LYS A 1 154 ? 5.667 17.635 7.981 1.00 89.25 154 LYS A CA 1
ATOM 1228 C C . LYS A 1 154 ? 6.358 16.353 7.525 1.00 89.25 154 LYS A C 1
ATOM 1230 O O . LYS A 1 154 ? 7.507 16.412 7.102 1.00 89.25 154 LYS A O 1
ATOM 1235 N N . ILE A 1 155 ? 5.705 15.197 7.591 1.00 88.19 155 ILE A N 1
ATOM 1236 C CA . ILE A 1 155 ? 6.377 13.928 7.274 1.00 88.19 155 ILE A CA 1
ATOM 1237 C C . ILE A 1 155 ? 6.408 13.590 5.777 1.00 88.19 155 ILE A C 1
ATOM 1239 O O . ILE A 1 155 ? 7.158 12.687 5.405 1.00 88.19 155 ILE A O 1
ATOM 1243 N N . THR A 1 156 ? 5.623 14.262 4.929 1.00 87.56 156 THR A N 1
ATOM 1244 C CA . THR A 1 156 ? 5.525 13.930 3.492 1.00 87.56 156 THR A CA 1
ATOM 1245 C C . THR A 1 156 ? 6.058 14.991 2.536 1.00 87.56 156 THR A C 1
ATOM 1247 O O . THR A 1 156 ? 6.348 14.641 1.384 1.00 87.56 156 THR A O 1
ATOM 1250 N N . SER A 1 157 ? 6.124 16.253 2.979 1.00 84.75 157 SER A N 1
ATOM 1251 C CA . SER A 1 157 ? 6.248 17.411 2.080 1.00 84.75 157 SER A CA 1
ATOM 1252 C C . SER A 1 157 ? 7.120 18.556 2.611 1.00 84.75 157 SER A C 1
ATOM 1254 O O . SER A 1 157 ? 7.391 19.490 1.865 1.00 84.75 157 SER A O 1
ATOM 1256 N N . SER A 1 158 ? 7.569 18.523 3.872 1.00 80.19 158 SER A N 1
ATOM 1257 C CA . SER A 1 158 ? 8.304 19.651 4.478 1.00 80.19 158 SER A CA 1
ATOM 1258 C C . SER A 1 158 ? 9.785 19.756 4.099 1.00 80.19 158 SER A C 1
ATOM 1260 O O . SER A 1 158 ? 10.502 20.589 4.649 1.00 80.19 158 SER A O 1
ATOM 1262 N N . GLY A 1 159 ? 10.278 18.900 3.205 1.00 76.25 159 GLY A N 1
ATOM 1263 C CA . GLY A 1 159 ? 11.678 18.930 2.790 1.00 76.25 159 GLY A CA 1
ATOM 1264 C C . GLY A 1 159 ? 12.665 18.310 3.788 1.00 76.25 159 GLY A C 1
ATOM 1265 O O . GLY A 1 159 ? 13.875 18.369 3.575 1.00 76.25 159 GLY A O 1
ATOM 1266 N N . LEU A 1 160 ? 12.177 17.710 4.882 1.00 76.62 160 LEU A N 1
ATOM 1267 C CA . LEU A 1 160 ? 13.020 17.047 5.881 1.00 76.62 160 LEU A CA 1
ATOM 1268 C C . LEU A 1 160 ? 13.834 15.906 5.263 1.00 76.62 160 LEU A C 1
ATOM 1270 O O . LEU A 1 160 ? 13.341 15.159 4.420 1.00 76.62 160 LEU A O 1
ATOM 1274 N N . SER A 1 161 ? 15.075 15.742 5.720 1.00 69.44 161 SER A N 1
ATOM 1275 C CA . SER A 1 161 ? 15.985 14.736 5.178 1.00 69.44 161 SER A CA 1
ATOM 1276 C C . SER A 1 161 ? 15.446 13.308 5.329 1.00 69.44 161 SER A C 1
ATOM 1278 O O . SER A 1 161 ? 14.858 12.916 6.343 1.00 69.44 161 SER A O 1
ATOM 1280 N N . ASP A 1 162 ? 15.668 12.502 4.289 1.00 70.69 162 ASP A N 1
ATOM 1281 C CA . ASP A 1 162 ? 15.247 11.107 4.268 1.00 70.69 162 ASP A CA 1
ATOM 1282 C C . ASP A 1 162 ? 16.092 10.284 5.253 1.00 70.69 162 ASP A C 1
ATOM 1284 O O . ASP A 1 162 ? 17.266 10.010 5.018 1.00 70.69 162 ASP A O 1
ATOM 1288 N N . GLY A 1 163 ? 15.475 9.793 6.331 1.00 66.62 163 GLY A N 1
ATOM 1289 C CA . GLY A 1 163 ? 16.118 8.900 7.311 1.00 66.62 163 GLY A CA 1
ATOM 1290 C C . GLY A 1 163 ? 16.372 7.457 6.825 1.00 66.62 163 GLY A C 1
ATOM 1291 O O . GLY A 1 163 ? 16.333 6.520 7.624 1.00 66.62 163 GLY A O 1
ATOM 1292 N N . GLY A 1 164 ? 16.537 7.238 5.517 1.00 70.75 164 GLY A N 1
ATOM 1293 C CA . GLY A 1 164 ? 16.798 5.927 4.909 1.00 70.75 164 GLY A CA 1
ATOM 1294 C C . GLY A 1 164 ? 15.570 5.024 4.695 1.00 70.75 164 GLY A C 1
ATOM 1295 O O . GLY A 1 164 ? 14.417 5.421 4.874 1.00 70.75 164 GLY A O 1
ATOM 1296 N N . ALA A 1 165 ? 15.817 3.765 4.305 1.00 62.28 165 ALA A N 1
ATOM 1297 C CA . ALA A 1 165 ? 14.800 2.837 3.781 1.00 62.28 165 ALA A CA 1
ATOM 1298 C C . ALA A 1 165 ? 13.619 2.549 4.732 1.00 62.28 165 ALA A C 1
ATOM 1300 O O . ALA A 1 165 ? 12.522 2.222 4.278 1.00 62.28 165 ALA A O 1
ATOM 1301 N N . ARG A 1 166 ? 13.827 2.670 6.050 1.00 65.19 166 ARG A N 1
ATOM 1302 C CA . ARG A 1 166 ? 12.806 2.405 7.083 1.00 65.19 166 ARG A CA 1
ATOM 1303 C C . ARG A 1 166 ? 12.204 3.671 7.697 1.00 65.19 166 ARG A C 1
ATOM 1305 O O . ARG A 1 166 ? 11.353 3.551 8.577 1.00 65.19 166 ARG A O 1
ATOM 1312 N N . SER A 1 167 ? 12.632 4.853 7.254 1.00 73.00 167 SER A N 1
ATOM 1313 C CA . SER A 1 167 ? 12.102 6.128 7.740 1.00 73.00 167 SER A CA 1
ATOM 1314 C C . SER A 1 167 ? 10.610 6.257 7.426 1.00 73.00 167 SER A C 1
ATOM 1316 O O . SER A 1 167 ? 10.135 5.719 6.420 1.00 73.00 167 SER A O 1
ATOM 1318 N N . THR A 1 168 ? 9.884 7.015 8.242 1.00 76.31 168 THR A N 1
ATOM 1319 C CA . THR A 1 168 ? 8.511 7.472 7.968 1.00 76.31 168 THR A CA 1
ATOM 1320 C C . THR A 1 168 ? 8.452 8.911 7.457 1.00 76.31 168 THR A C 1
ATOM 1322 O O . THR A 1 168 ? 7.385 9.352 7.055 1.00 76.31 168 THR A O 1
ATOM 1325 N N . VAL A 1 169 ? 9.581 9.624 7.468 1.00 78.62 169 VAL A N 1
ATOM 1326 C CA . VAL A 1 169 ? 9.724 10.987 6.945 1.00 78.62 169 VAL A CA 1
ATOM 1327 C C . VAL A 1 169 ? 10.291 10.922 5.534 1.00 78.62 169 VAL A C 1
ATOM 1329 O O . VAL A 1 169 ? 11.225 10.147 5.279 1.00 78.62 169 VAL A O 1
ATOM 1332 N N . ARG A 1 170 ? 9.696 11.695 4.627 1.00 79.06 170 ARG A N 1
ATOM 1333 C CA . ARG A 1 170 ? 10.143 11.876 3.250 1.00 79.06 170 ARG A CA 1
ATOM 1334 C C . ARG A 1 170 ? 10.332 13.355 2.960 1.00 79.06 170 ARG A C 1
ATOM 1336 O O . ARG A 1 170 ? 9.431 14.139 3.240 1.00 79.06 170 ARG A O 1
ATOM 1343 N N . ASN A 1 171 ? 11.458 13.688 2.341 1.00 80.38 171 ASN A N 1
ATOM 1344 C CA . ASN A 1 171 ? 11.723 15.018 1.801 1.00 80.38 171 ASN A CA 1
ATOM 1345 C C . ASN A 1 171 ? 10.625 15.391 0.791 1.00 80.38 171 ASN A C 1
ATOM 1347 O O . ASN A 1 171 ? 9.940 16.399 0.941 1.00 80.38 171 ASN A O 1
ATOM 1351 N N . ASN A 1 172 ? 10.398 14.497 -0.177 1.00 85.62 172 ASN A N 1
ATOM 1352 C CA . ASN A 1 172 ? 9.322 14.589 -1.154 1.00 85.62 172 ASN A CA 1
ATOM 1353 C C . ASN A 1 172 ? 8.735 13.192 -1.401 1.00 85.62 172 ASN A C 1
ATOM 1355 O O . ASN A 1 172 ? 9.357 12.335 -2.036 1.00 85.62 172 ASN A O 1
ATOM 1359 N N . SER A 1 173 ? 7.530 12.959 -0.882 1.00 88.31 173 SER A N 1
ATOM 1360 C CA . SER A 1 173 ? 6.856 11.659 -0.970 1.00 88.31 173 SER A CA 1
ATOM 1361 C C . SER A 1 173 ? 6.645 11.173 -2.413 1.00 88.31 173 SER A C 1
ATOM 1363 O O . SER A 1 173 ? 6.939 10.005 -2.694 1.00 88.31 173 SER A O 1
ATOM 1365 N N . GLN A 1 174 ? 6.238 12.048 -3.339 1.00 90.38 174 GLN A N 1
ATOM 1366 C CA . GLN A 1 174 ? 6.024 11.721 -4.755 1.00 90.38 174 GLN A CA 1
ATOM 1367 C C . GLN A 1 174 ? 7.320 11.281 -5.450 1.00 90.38 174 GLN A C 1
ATOM 1369 O O . GLN A 1 174 ? 7.353 10.260 -6.149 1.00 90.38 174 GLN A O 1
ATOM 1374 N N . ALA A 1 175 ? 8.410 12.020 -5.234 1.00 89.38 175 ALA A N 1
ATOM 1375 C CA . ALA A 1 175 ? 9.720 11.694 -5.786 1.00 89.38 175 ALA A CA 1
ATOM 1376 C C . ALA A 1 175 ? 10.224 10.350 -5.241 1.00 89.38 175 ALA A C 1
ATOM 1378 O O . ALA A 1 175 ? 10.692 9.496 -6.003 1.00 89.38 175 ALA A O 1
ATOM 1379 N N . THR A 1 176 ? 10.064 10.101 -3.936 1.00 90.00 176 THR A N 1
ATOM 1380 C CA . THR A 1 176 ? 10.443 8.814 -3.342 1.00 90.00 176 THR A CA 1
ATOM 1381 C C . THR A 1 176 ? 9.632 7.659 -3.923 1.00 90.00 176 THR A C 1
ATOM 1383 O O . THR A 1 176 ? 10.216 6.612 -4.235 1.00 90.00 176 THR A O 1
ATOM 1386 N N . ALA A 1 177 ? 8.320 7.839 -4.104 1.00 93.44 177 ALA A N 1
ATOM 1387 C CA . ALA A 1 177 ? 7.442 6.814 -4.658 1.00 93.44 177 ALA A CA 1
ATOM 1388 C C . ALA A 1 177 ? 7.841 6.398 -6.079 1.00 93.44 177 ALA A C 1
ATOM 1390 O O . ALA A 1 177 ? 7.733 5.221 -6.412 1.00 93.44 177 ALA A O 1
ATOM 1391 N N . ASN A 1 178 ? 8.402 7.320 -6.864 1.00 94.94 178 ASN A N 1
ATOM 1392 C CA . ASN A 1 178 ? 8.861 7.068 -8.231 1.00 94.94 178 ASN A CA 1
ATOM 1393 C C . ASN A 1 178 ? 10.356 6.712 -8.346 1.00 94.94 178 ASN A C 1
ATOM 1395 O O . ASN A 1 178 ? 10.821 6.324 -9.417 1.00 94.94 178 ASN A O 1
ATOM 1399 N N . SER A 1 179 ? 11.127 6.784 -7.255 1.00 94.44 179 SER A N 1
ATOM 1400 C CA . SER A 1 179 ? 12.591 6.607 -7.281 1.00 94.44 179 SER A CA 1
ATOM 1401 C C . SER A 1 179 ? 13.063 5.229 -7.765 1.00 94.44 179 SER A C 1
ATOM 1403 O O . SER A 1 179 ? 14.191 5.089 -8.244 1.00 94.44 179 SER A O 1
ATOM 1405 N N . TRP A 1 180 ? 12.219 4.198 -7.663 1.00 96.38 180 TRP A N 1
ATOM 1406 C CA . TRP A 1 180 ? 12.543 2.850 -8.135 1.00 96.38 180 TRP A CA 1
ATOM 1407 C C . TRP A 1 180 ? 12.747 2.800 -9.652 1.00 96.38 180 TRP A C 1
ATOM 1409 O O . TRP A 1 180 ? 13.557 2.003 -10.117 1.00 96.38 180 TRP A O 1
ATOM 1419 N N . ARG A 1 181 ? 12.113 3.701 -10.415 1.00 97.44 181 ARG A N 1
ATOM 1420 C CA . ARG A 1 181 ? 12.215 3.765 -11.881 1.00 97.44 181 ARG A CA 1
ATOM 1421 C C . ARG A 1 181 ? 13.655 3.945 -12.361 1.00 97.44 181 ARG A C 1
ATOM 1423 O O . ARG A 1 181 ? 14.080 3.363 -13.356 1.00 97.44 181 ARG A O 1
ATOM 1430 N N . LYS A 1 182 ? 14.459 4.695 -11.602 1.00 96.56 182 LYS A N 1
ATOM 1431 C CA . LYS A 1 182 ? 15.893 4.870 -11.876 1.00 96.56 182 LYS A CA 1
ATOM 1432 C C . LYS A 1 182 ? 16.735 3.665 -11.440 1.00 96.56 182 LYS A C 1
ATOM 1434 O O . LYS A 1 182 ? 17.772 3.421 -12.039 1.00 96.56 182 LYS A O 1
ATOM 1439 N N . LYS A 1 183 ? 16.274 2.893 -10.451 1.00 95.19 183 LYS A N 1
ATOM 1440 C CA . LYS A 1 183 ? 17.031 1.826 -9.767 1.00 95.19 183 LYS A CA 1
ATOM 1441 C C . LYS A 1 183 ? 16.792 0.415 -10.311 1.00 95.19 183 LYS A C 1
ATOM 1443 O O . LYS A 1 183 ? 17.498 -0.496 -9.892 1.00 95.19 183 LYS A O 1
ATOM 1448 N N . VAL A 1 184 ? 15.772 0.225 -11.142 1.00 96.94 184 VAL A N 1
ATOM 1449 C CA . VAL A 1 184 ? 15.412 -1.065 -11.750 1.00 96.94 184 VAL A CA 1
ATOM 1450 C C . VAL A 1 184 ? 15.857 -1.060 -13.213 1.00 96.94 184 VAL A C 1
ATOM 1452 O O . VAL A 1 184 ? 15.649 -0.061 -13.908 1.00 96.94 184 VAL A O 1
ATOM 1455 N N . ALA A 1 185 ? 16.506 -2.134 -13.666 1.00 98.00 185 ALA A N 1
ATOM 1456 C CA . ALA A 1 185 ? 16.868 -2.305 -15.072 1.00 98.00 185 ALA A CA 1
ATOM 1457 C C . ALA A 1 185 ? 15.610 -2.531 -15.924 1.00 98.00 185 ALA A C 1
ATOM 1459 O O . ALA A 1 185 ? 14.616 -3.074 -15.440 1.00 98.00 185 ALA A O 1
ATOM 1460 N N . PHE A 1 186 ? 15.625 -2.118 -17.191 1.00 98.44 186 PHE A N 1
ATOM 1461 C CA . PHE A 1 186 ? 14.453 -2.287 -18.055 1.00 98.44 186 PHE A CA 1
ATOM 1462 C C . PHE A 1 186 ? 14.086 -3.765 -18.279 1.00 98.44 186 PHE A C 1
ATOM 1464 O O . PHE A 1 186 ? 12.905 -4.110 -18.251 1.00 98.44 186 PHE A O 1
ATOM 1471 N N . SER A 1 187 ? 15.084 -4.644 -18.406 1.00 98.12 187 SER A N 1
ATOM 1472 C CA . SER A 1 187 ? 14.891 -6.099 -18.481 1.00 98.12 187 SER A CA 1
ATOM 1473 C C . SER A 1 187 ? 14.151 -6.646 -17.255 1.00 98.12 187 SER A C 1
ATOM 1475 O O . SER A 1 187 ? 13.147 -7.339 -17.396 1.00 98.12 187 SER A O 1
ATOM 1477 N N . ASP A 1 188 ? 14.582 -6.259 -16.053 1.00 98.38 188 ASP A N 1
ATOM 1478 C CA . ASP A 1 188 ? 13.938 -6.645 -14.793 1.00 98.38 188 ASP A CA 1
ATOM 1479 C C . ASP A 1 188 ? 12.509 -6.097 -14.691 1.00 98.38 188 ASP A C 1
ATOM 1481 O O . ASP A 1 188 ? 11.593 -6.808 -14.278 1.00 98.38 188 ASP A O 1
ATOM 1485 N N . SER A 1 189 ? 12.296 -4.837 -15.094 1.00 98.38 189 SER A N 1
ATOM 1486 C CA . SER A 1 189 ? 10.955 -4.241 -15.154 1.00 98.38 189 SER A CA 1
ATOM 1487 C C . SER A 1 189 ? 10.042 -5.044 -16.074 1.00 98.38 189 SER A C 1
ATOM 1489 O O . SER A 1 189 ? 8.910 -5.312 -15.696 1.00 98.38 189 SER A O 1
ATOM 1491 N N . SER A 1 190 ? 10.542 -5.475 -17.233 1.00 98.31 190 SER A N 1
ATOM 1492 C CA . SER A 1 190 ? 9.769 -6.239 -18.220 1.00 98.31 190 SER A CA 1
ATOM 1493 C C . SER A 1 190 ? 9.357 -7.619 -17.692 1.00 98.31 190 SER A C 1
ATOM 1495 O O . SER A 1 190 ? 8.236 -8.070 -17.939 1.00 98.31 190 SER A O 1
ATOM 1497 N N . VAL A 1 191 ? 10.223 -8.277 -16.909 1.00 98.56 191 VAL A N 1
ATOM 1498 C CA . VAL A 1 191 ? 9.887 -9.536 -16.215 1.00 98.56 191 VAL A CA 1
ATOM 1499 C C . VAL A 1 191 ? 8.737 -9.318 -15.229 1.00 98.56 191 VAL A C 1
ATOM 1501 O O . VAL A 1 191 ? 7.772 -10.082 -15.221 1.00 98.56 191 VAL A O 1
ATOM 1504 N N . ILE A 1 192 ? 8.810 -8.256 -14.421 1.00 98.69 192 ILE A N 1
ATOM 1505 C CA . ILE A 1 192 ? 7.756 -7.921 -13.453 1.00 98.69 192 ILE A CA 1
ATOM 1506 C C . ILE A 1 192 ? 6.460 -7.543 -14.181 1.00 98.69 192 ILE A C 1
ATOM 1508 O O . ILE A 1 192 ? 5.405 -8.058 -13.825 1.00 98.69 192 ILE A O 1
ATOM 1512 N N . ASP A 1 193 ? 6.535 -6.697 -15.211 1.00 98.25 193 ASP A N 1
ATOM 1513 C CA . ASP A 1 193 ? 5.391 -6.261 -16.020 1.00 98.25 193 ASP A CA 1
ATOM 1514 C C . ASP A 1 193 ? 4.642 -7.474 -16.602 1.00 98.25 193 ASP A C 1
ATOM 1516 O O . ASP A 1 193 ? 3.416 -7.548 -16.518 1.00 98.25 193 ASP A O 1
ATOM 1520 N N . THR A 1 194 ? 5.383 -8.469 -17.104 1.00 98.19 194 THR A N 1
ATOM 1521 C CA . THR A 1 194 ? 4.823 -9.723 -17.636 1.00 98.19 194 THR A CA 1
ATOM 1522 C C . THR A 1 194 ? 4.099 -10.526 -16.556 1.00 98.19 194 THR A C 1
ATOM 1524 O O . THR A 1 194 ? 2.951 -10.927 -16.739 1.00 98.19 194 THR A O 1
ATOM 1527 N N . ASN A 1 195 ? 4.741 -10.740 -15.404 1.00 98.62 195 ASN A N 1
ATOM 1528 C CA . ASN A 1 195 ? 4.178 -11.552 -14.321 1.00 98.62 195 ASN A CA 1
ATOM 1529 C C . ASN A 1 195 ? 3.013 -10.858 -13.585 1.00 98.62 195 ASN A C 1
ATOM 1531 O O . ASN A 1 195 ? 2.234 -11.516 -12.900 1.00 98.62 195 ASN A O 1
ATOM 1535 N N . CYS A 1 196 ? 2.883 -9.536 -13.708 1.00 98.56 196 CYS A N 1
ATOM 1536 C CA . CYS A 1 196 ? 1.924 -8.724 -12.959 1.00 98.56 196 CYS A CA 1
ATOM 1537 C C . CYS A 1 196 ? 0.794 -8.142 -13.814 1.00 98.56 196 CYS A C 1
ATOM 1539 O O . CYS A 1 196 ? 0.045 -7.290 -13.331 1.00 98.56 196 CYS A O 1
ATOM 1541 N N . LEU A 1 197 ? 0.631 -8.606 -15.055 1.00 97.75 197 LEU A N 1
ATOM 1542 C CA . LEU A 1 197 ? -0.339 -8.059 -16.004 1.00 97.75 197 LEU A CA 1
ATOM 1543 C C . LEU A 1 197 ? -1.775 -8.021 -15.448 1.00 97.75 197 LEU A C 1
ATOM 1545 O O . LEU A 1 197 ? -2.466 -7.011 -15.574 1.00 97.75 197 LEU A O 1
ATOM 1549 N N . GLU A 1 198 ? -2.216 -9.088 -14.777 1.00 97.19 198 GLU A N 1
ATOM 1550 C CA . GLU A 1 198 ? -3.560 -9.151 -14.183 1.00 97.19 198 GLU A CA 1
ATOM 1551 C C . GLU A 1 198 ? -3.737 -8.204 -12.990 1.00 97.19 198 GLU A C 1
ATOM 1553 O O . GLU A 1 198 ? -4.820 -7.658 -12.772 1.00 97.19 198 GLU A O 1
ATOM 1558 N N . VAL A 1 199 ? -2.662 -7.944 -12.241 1.00 98.12 199 VAL A N 1
ATOM 1559 C CA . VAL A 1 199 ? -2.664 -6.904 -11.206 1.00 98.12 199 VAL A CA 1
ATOM 1560 C C . VAL A 1 199 ? -2.807 -5.535 -11.871 1.00 98.12 199 VAL A C 1
ATOM 1562 O O . VAL A 1 199 ? -3.648 -4.743 -11.457 1.00 98.12 199 VAL A O 1
ATOM 1565 N N . TYR A 1 200 ? -2.059 -5.269 -12.943 1.00 98.06 200 TYR A N 1
ATOM 1566 C CA . TYR A 1 200 ? -2.056 -3.971 -13.628 1.00 98.06 200 TYR A CA 1
ATOM 1567 C C . TYR A 1 200 ? -3.424 -3.616 -14.202 1.00 98.06 200 TYR A C 1
ATOM 1569 O O . TYR A 1 200 ? -3.884 -2.490 -14.018 1.00 98.06 200 TYR A O 1
ATOM 1577 N N . LYS A 1 201 ? -4.118 -4.590 -14.802 1.00 96.19 201 LYS A N 1
ATOM 1578 C CA . LYS A 1 201 ? -5.493 -4.421 -15.301 1.00 96.19 201 LYS A CA 1
ATOM 1579 C C . LYS A 1 201 ? -6.465 -3.946 -14.215 1.00 96.19 201 LYS A C 1
ATOM 1581 O O . LYS A 1 201 ? -7.354 -3.153 -14.503 1.00 96.19 201 LYS A O 1
ATOM 1586 N N . ARG A 1 202 ? -6.288 -4.405 -12.972 1.00 96.25 202 ARG A N 1
ATOM 1587 C CA . ARG A 1 202 ? -7.173 -4.086 -11.836 1.00 96.25 202 ARG A CA 1
ATOM 1588 C C . ARG A 1 202 ? -6.772 -2.831 -11.072 1.00 96.25 202 ARG A C 1
ATOM 1590 O O . ARG A 1 202 ? -7.616 -2.198 -10.453 1.00 96.25 202 ARG A O 1
ATOM 1597 N N . THR A 1 203 ? -5.490 -2.477 -11.074 1.00 97.25 203 THR A N 1
ATOM 1598 C CA . THR A 1 203 ? -4.965 -1.355 -10.276 1.00 97.25 203 THR A CA 1
ATOM 1599 C C . THR A 1 203 ? -4.605 -0.136 -11.118 1.00 97.25 203 THR A C 1
ATOM 1601 O O . THR A 1 203 ? -4.285 0.926 -10.574 1.00 97.25 203 THR A O 1
ATOM 1604 N N . GLY A 1 204 ? -4.617 -0.277 -12.442 1.00 97.56 204 GLY A N 1
ATOM 1605 C CA . GLY A 1 204 ? -4.272 0.780 -13.376 1.00 97.56 204 GLY A CA 1
ATOM 1606 C C . GLY A 1 204 ? -2.779 1.107 -13.439 1.00 97.56 204 GLY A C 1
ATOM 1607 O O . GLY A 1 204 ? -2.446 2.199 -13.889 1.00 97.56 204 GLY A O 1
ATOM 1608 N N . TYR A 1 205 ? -1.885 0.225 -12.972 1.00 98.19 205 TYR A N 1
ATOM 1609 C CA . TYR A 1 205 ? -0.445 0.365 -13.240 1.00 98.19 205 TYR A CA 1
ATOM 1610 C C . TYR A 1 205 ? -0.163 0.128 -14.730 1.00 98.19 205 TYR A C 1
ATOM 1612 O O . TYR A 1 205 ? -0.859 -0.639 -15.390 1.00 98.19 205 TYR A O 1
ATOM 1620 N N . LEU A 1 206 ? 0.859 0.798 -15.258 1.00 97.88 206 LEU A N 1
ATOM 1621 C CA . LEU A 1 206 ? 1.241 0.742 -16.666 1.00 97.88 206 LEU A CA 1
ATOM 1622 C C . LEU A 1 206 ? 2.617 0.090 -16.813 1.00 97.88 206 LEU A C 1
ATOM 1624 O O . LEU A 1 206 ? 3.565 0.464 -16.114 1.00 97.88 206 LEU A O 1
ATOM 1628 N N . ALA A 1 207 ? 2.723 -0.865 -17.736 1.00 97.38 207 ALA A N 1
ATOM 1629 C CA . ALA A 1 207 ? 4.001 -1.384 -18.214 1.00 97.38 207 ALA A CA 1
ATOM 1630 C C . ALA A 1 207 ? 4.711 -0.327 -19.074 1.00 97.38 207 ALA A C 1
ATOM 1632 O O . ALA A 1 207 ? 4.056 0.523 -19.687 1.00 97.38 207 ALA A O 1
ATOM 1633 N N . PHE A 1 208 ? 6.042 -0.377 -19.135 1.00 96.06 208 PHE A N 1
ATOM 1634 C CA . PHE A 1 208 ? 6.799 0.527 -20.004 1.00 96.06 208 PHE A CA 1
ATOM 1635 C C . PHE A 1 208 ? 7.200 -0.185 -21.292 1.00 96.06 208 PHE A C 1
ATOM 1637 O O . PHE A 1 208 ? 7.783 -1.263 -21.220 1.00 96.06 208 PHE A O 1
ATOM 1644 N N . PRO A 1 209 ? 6.976 0.419 -22.469 1.00 94.44 209 PRO A N 1
ATOM 1645 C CA . PRO A 1 209 ? 7.345 -0.228 -23.724 1.00 94.44 209 PRO A CA 1
ATOM 1646 C C . PRO A 1 209 ? 8.855 -0.173 -23.992 1.00 94.44 209 PRO A C 1
ATOM 1648 O O . PRO A 1 209 ? 9.375 -1.009 -24.719 1.00 94.44 209 PRO A O 1
ATOM 1651 N N . MET A 1 210 ? 9.568 0.803 -23.416 1.00 97.12 210 MET A N 1
ATOM 1652 C CA . MET A 1 210 ? 11.013 0.980 -23.594 1.00 97.12 210 MET A CA 1
ATOM 1653 C C . MET A 1 210 ? 11.666 1.594 -22.354 1.00 97.12 210 MET A C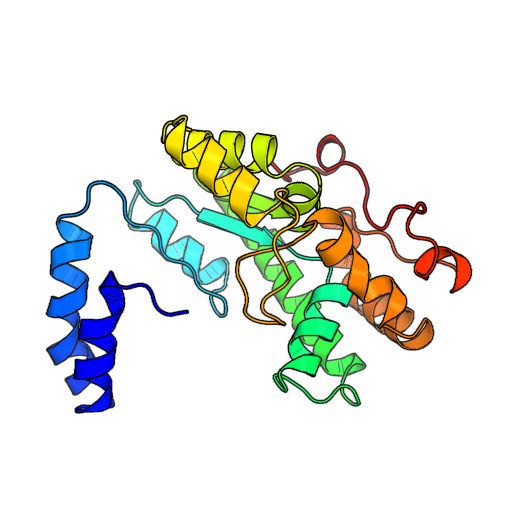 1
ATOM 1655 O O . MET A 1 210 ? 11.011 2.279 -21.558 1.00 97.12 210 MET A O 1
ATOM 1659 N N . GLU A 1 211 ? 12.988 1.431 -22.238 1.00 97.81 211 GLU A N 1
ATOM 1660 C CA . GLU A 1 211 ? 13.774 1.985 -21.131 1.00 97.81 211 GLU A CA 1
ATOM 1661 C C . GLU A 1 211 ? 13.621 3.505 -21.003 1.00 97.81 211 GLU A C 1
ATOM 1663 O O . GLU A 1 211 ? 13.460 4.011 -19.891 1.00 97.81 211 GLU A O 1
ATOM 1668 N N . VAL A 1 212 ? 13.591 4.238 -22.121 1.00 97.69 212 VAL A N 1
ATOM 1669 C CA . VAL A 1 212 ? 13.420 5.700 -22.108 1.00 97.69 212 VAL A CA 1
ATOM 1670 C C . VAL A 1 212 ? 12.155 6.122 -21.351 1.00 97.69 212 VAL A C 1
ATOM 1672 O O . VAL A 1 212 ? 12.197 7.060 -20.554 1.00 97.69 212 VAL A O 1
ATOM 1675 N N . PHE A 1 213 ? 11.054 5.379 -21.496 1.00 97.75 213 PHE A N 1
ATOM 1676 C CA . PHE A 1 213 ? 9.808 5.653 -20.780 1.00 97.75 213 PHE A CA 1
ATOM 1677 C C . PHE A 1 213 ? 9.885 5.239 -19.316 1.00 97.75 213 PHE A C 1
ATOM 1679 O O . PHE A 1 213 ? 9.430 5.986 -18.453 1.00 97.75 213 PHE A O 1
ATOM 1686 N N . LEU A 1 214 ? 10.520 4.104 -19.001 1.00 97.69 214 LEU A N 1
ATOM 1687 C CA . LEU A 1 214 ? 10.779 3.717 -17.612 1.00 97.69 214 LEU A CA 1
ATOM 1688 C C . LEU A 1 214 ? 11.556 4.822 -16.886 1.00 97.69 214 LEU A C 1
ATOM 1690 O O . LEU A 1 214 ? 11.177 5.213 -15.782 1.00 97.69 214 LEU A O 1
ATOM 1694 N N . LYS A 1 215 ? 12.611 5.363 -17.502 1.00 97.12 215 LYS A N 1
ATOM 1695 C CA . LYS A 1 215 ? 13.477 6.377 -16.887 1.00 97.12 215 LYS A CA 1
ATOM 1696 C C . LYS A 1 215 ? 12.880 7.784 -16.908 1.00 97.12 215 LYS A C 1
ATOM 1698 O O . LYS A 1 215 ? 13.294 8.593 -16.072 1.00 97.12 215 LYS A O 1
ATOM 1703 N N . ASN A 1 216 ? 11.945 8.095 -17.802 1.00 96.00 216 ASN A N 1
ATOM 1704 C CA . ASN A 1 216 ? 11.310 9.408 -17.870 1.00 96.00 216 ASN A CA 1
ATOM 1705 C C . ASN A 1 216 ?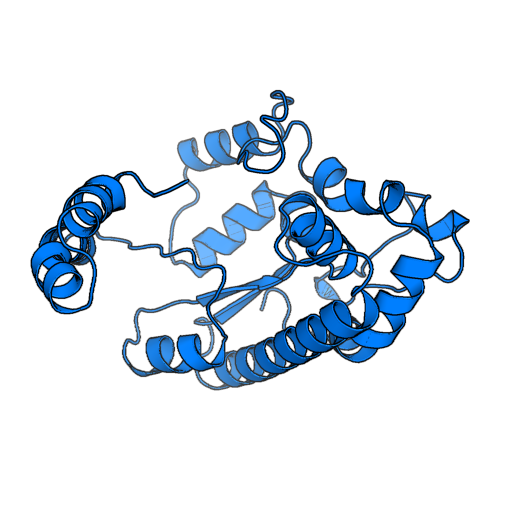 10.210 9.567 -16.804 1.00 96.00 216 ASN A C 1
ATOM 1707 O O . ASN A 1 216 ? 9.087 9.117 -16.998 1.00 96.00 216 ASN A O 1
ATOM 1711 N N . LEU A 1 217 ? 10.503 10.268 -15.704 1.00 94.12 217 LEU A N 1
ATOM 1712 C CA . LEU A 1 217 ? 9.561 10.433 -14.589 1.00 94.12 217 LEU A CA 1
ATOM 1713 C C . LEU A 1 217 ? 8.278 11.206 -14.942 1.00 94.12 217 LEU A C 1
ATOM 1715 O O . LEU A 1 217 ? 7.312 11.099 -14.191 1.00 94.12 217 LEU A O 1
ATOM 1719 N N . THR A 1 218 ? 8.238 11.930 -16.067 1.00 93.75 218 THR A N 1
ATOM 1720 C CA . THR A 1 218 ? 7.010 12.585 -16.550 1.00 93.75 218 THR A CA 1
ATOM 1721 C C . THR A 1 218 ? 6.084 11.622 -17.289 1.00 93.75 218 THR A C 1
ATOM 1723 O O . THR A 1 218 ? 4.885 11.872 -17.375 1.00 93.75 218 THR A O 1
ATOM 1726 N N . PHE A 1 219 ? 6.605 10.492 -17.781 1.00 95.56 219 PHE A N 1
ATOM 1727 C CA . PHE A 1 219 ? 5.776 9.439 -18.356 1.00 95.56 219 PHE A CA 1
ATOM 1728 C C . PHE A 1 219 ? 5.035 8.699 -17.228 1.00 95.56 219 PHE A C 1
ATOM 1730 O O . PHE A 1 219 ? 5.689 8.276 -16.266 1.00 95.56 219 PHE A O 1
ATOM 1737 N N . PRO A 1 220 ? 3.706 8.525 -17.309 1.00 95.00 220 PRO A N 1
ATOM 1738 C CA . PRO A 1 220 ? 2.920 7.947 -16.224 1.00 95.00 220 PRO A CA 1
ATOM 1739 C C . PRO A 1 220 ? 3.244 6.462 -16.009 1.00 95.00 220 PRO A C 1
ATOM 1741 O O . PRO A 1 220 ? 3.338 5.687 -16.956 1.00 95.00 220 PRO A O 1
ATOM 1744 N N . SER A 1 221 ? 3.377 6.050 -14.745 1.00 95.88 221 SER A N 1
ATOM 1745 C CA . SER A 1 221 ? 3.500 4.638 -14.340 1.00 95.88 221 SER A CA 1
ATOM 1746 C C . SER A 1 221 ? 2.159 4.010 -13.942 1.00 95.88 221 SER A C 1
ATOM 1748 O O . SER A 1 221 ? 2.092 2.808 -13.682 1.00 95.88 221 SER A O 1
ATOM 1750 N N . PHE A 1 222 ? 1.092 4.811 -13.887 1.00 96.81 222 PHE A N 1
ATOM 1751 C CA . PHE A 1 222 ? -0.273 4.398 -13.586 1.00 96.81 222 PHE A CA 1
ATOM 1752 C C . PHE A 1 222 ? -1.287 5.427 -14.101 1.00 96.81 222 PHE A C 1
ATOM 1754 O O . PHE A 1 222 ? -0.960 6.602 -14.263 1.00 96.81 222 PHE A O 1
ATOM 1761 N N . VAL A 1 223 ? -2.525 4.999 -14.343 1.00 96.69 223 VAL A N 1
ATOM 1762 C CA . VAL A 1 223 ? -3.647 5.891 -14.683 1.00 96.69 223 VAL A CA 1
ATOM 1763 C C . VAL A 1 223 ? -4.235 6.543 -13.430 1.00 96.69 223 VAL A C 1
ATOM 1765 O O . VAL A 1 223 ? -4.103 6.004 -12.326 1.00 96.69 223 VAL A O 1
ATOM 1768 N N . ASP A 1 224 ? -4.923 7.676 -13.598 1.00 94.56 224 ASP A N 1
ATOM 1769 C CA . ASP A 1 224 ? -5.691 8.327 -12.527 1.00 94.56 224 ASP A CA 1
ATOM 1770 C C . ASP A 1 224 ? -6.622 7.313 -11.841 1.00 94.56 224 ASP A C 1
ATOM 1772 O O . ASP A 1 224 ? -7.349 6.569 -12.504 1.00 94.56 224 ASP A O 1
ATOM 1776 N N . HIS A 1 225 ? -6.594 7.280 -10.509 1.00 93.38 225 HIS A N 1
ATOM 1777 C CA . HIS A 1 225 ? -7.388 6.354 -9.712 1.00 93.38 225 HIS A CA 1
ATOM 1778 C C . HIS A 1 225 ? -8.894 6.490 -9.948 1.00 93.38 225 HIS A C 1
ATOM 1780 O O . HIS A 1 225 ? -9.610 5.500 -9.828 1.00 93.38 225 HIS A O 1
ATOM 1786 N N . LYS A 1 226 ? -9.381 7.675 -10.340 1.00 92.69 226 LYS A N 1
ATOM 1787 C CA . LYS A 1 226 ? -10.793 7.905 -10.690 1.00 92.69 226 LYS A CA 1
ATOM 1788 C C . LYS A 1 226 ? -11.247 7.080 -11.898 1.00 92.69 226 LYS A C 1
ATOM 1790 O O . LYS A 1 226 ? -12.442 6.890 -12.092 1.00 92.69 226 LYS A O 1
ATOM 1795 N N . ARG A 1 227 ? -10.304 6.597 -12.713 1.00 94.56 227 ARG A N 1
ATOM 1796 C CA . ARG A 1 227 ? -10.557 5.762 -13.897 1.00 94.56 227 ARG A CA 1
ATOM 1797 C C . ARG A 1 227 ? -10.450 4.263 -13.610 1.00 94.56 227 ARG A C 1
ATOM 1799 O O . ARG A 1 227 ? -10.607 3.472 -14.535 1.00 94.56 227 ARG A O 1
ATOM 1806 N N . VAL A 1 228 ? -10.155 3.868 -12.371 1.00 95.25 228 VAL A N 1
ATOM 1807 C CA . VAL A 1 228 ? -9.957 2.467 -11.985 1.00 95.25 228 VAL A CA 1
ATOM 1808 C C . VAL A 1 228 ? -11.108 2.028 -11.077 1.00 95.25 228 VAL A C 1
ATOM 1810 O O . VAL A 1 228 ? -11.185 2.484 -9.933 1.00 95.25 228 VAL A O 1
ATOM 1813 N N . PRO A 1 229 ? -12.002 1.140 -11.546 1.00 91.12 229 PRO A N 1
ATOM 1814 C CA . PRO A 1 229 ? -13.120 0.660 -10.745 1.00 91.12 229 PRO A CA 1
ATOM 1815 C C . PRO A 1 229 ? -12.664 0.065 -9.412 1.00 91.12 229 PRO A C 1
ATOM 1817 O O . PRO A 1 229 ? -11.694 -0.688 -9.344 1.00 91.12 229 PRO A O 1
ATOM 1820 N N . GLY A 1 230 ? -13.368 0.403 -8.335 1.00 86.50 230 GLY A N 1
ATOM 1821 C CA . GLY A 1 230 ? -13.075 -0.124 -7.007 1.00 86.50 230 GLY A CA 1
ATOM 1822 C C . GLY A 1 230 ? -11.887 0.535 -6.299 1.00 86.50 230 GLY A C 1
ATOM 1823 O O . GLY A 1 230 ? -11.737 0.332 -5.093 1.00 86.50 230 GLY A O 1
ATOM 1824 N N . LEU A 1 231 ? -11.038 1.327 -6.962 1.00 91.31 231 LEU A N 1
ATOM 1825 C CA . LEU A 1 231 ? -10.062 2.142 -6.238 1.00 91.31 231 LEU A CA 1
ATOM 1826 C C . LEU A 1 231 ? -10.767 3.338 -5.614 1.00 91.31 231 LEU A C 1
ATOM 1828 O O . LEU A 1 231 ? -11.525 4.043 -6.271 1.00 91.31 231 LEU A O 1
ATOM 1832 N N . TRP A 1 232 ? -10.476 3.590 -4.339 1.00 84.56 232 TRP A N 1
ATOM 1833 C CA . TRP A 1 232 ? -10.979 4.756 -3.617 1.00 84.56 232 TRP A CA 1
ATOM 1834 C C . TRP A 1 232 ? -12.504 4.872 -3.470 1.00 84.56 232 TRP A C 1
ATOM 1836 O O . TRP A 1 232 ? -13.003 5.966 -3.180 1.00 84.56 232 TRP A O 1
ATOM 1846 N N . THR A 1 233 ? -13.210 3.755 -3.617 1.00 66.69 233 THR A N 1
ATOM 1847 C CA . THR A 1 233 ? -14.656 3.593 -3.411 1.00 66.69 233 THR A CA 1
ATOM 1848 C C . THR A 1 233 ? -14.937 2.628 -2.274 1.00 66.69 233 THR A C 1
ATOM 1850 O O . THR A 1 233 ? -14.192 1.616 -2.197 1.00 66.69 233 THR A O 1
#

Organism: NCBI:txid370345

Radius of gyration: 19.16 Å; chains: 1; bounding box: 39×41×53 Å

Secondary structure (DSSP, 8-state):
---HHHHHHHHHHHHS-SHHHHHHHTHHHHHHHHH-SS-----SS--HHHHHHHHHH-TT--EEEEE--HHHHHHHHHHTTSS-GGGHHHHHHHHHHHHHHHHHHHHHHHHHSTTSEEEEEHHHHHH-HHHHHHHHHHHHT----HHHHHHHHHHHHS------TT-S--S-HHHHHHTHHHHS-HHHHHHHHHHTHHHHHHH-B---SSHHHHH-TTS-SB--GGGSTTTT-

Sequence (233 aa):
MSSETTKTFFSCFKKRPGISGTLACLPSVARPCRAAKVTSVKTIRFFMKQAAKLVKDDPKVKVLHLLRDPRGTLRSQASVAEFKWNDLNNASRLFCDRVYRDLQEAERLKTLFPGRVLTARYEDLATDPMAFAEKLLTFAGLTFSPKLRDYVWKITSSGLSDGGARSTVRNNSQATANSWRKKVAFSDSSVIDTNCLEVYKRTGYLAFPMEVFLKNLTFPSFVDHKRVPGLWT